Protein AF-A0A3R7VWJ9-F1 (afdb_monomer_lite)

pLDDT: mean 87.39, std 14.85, range [36.59, 98.75]

Structure (mmCIF, N/CA/C/O backbone):
data_AF-A0A3R7VWJ9-F1
#
_entry.id   AF-A0A3R7VWJ9-F1
#
loop_
_atom_site.group_PDB
_atom_site.id
_atom_site.type_symbol
_atom_site.label_atom_id
_atom_site.label_alt_id
_atom_site.label_comp_id
_atom_site.label_asym_id
_atom_site.label_entity_id
_atom_site.label_seq_id
_atom_site.pdbx_PDB_ins_code
_atom_site.Cartn_x
_atom_site.Cartn_y
_atom_site.Cartn_z
_atom_site.occupancy
_atom_site.B_iso_or_equiv
_atom_site.auth_seq_id
_atom_site.auth_comp_id
_atom_site.auth_asym_id
_atom_site.auth_atom_id
_atom_site.pdbx_PDB_model_num
ATOM 1 N N . MET A 1 1 ? -6.147 12.741 18.533 1.00 55.56 1 MET A N 1
ATOM 2 C CA . MET A 1 1 ? -4.850 13.208 19.091 1.00 55.56 1 MET A CA 1
ATOM 3 C C . MET A 1 1 ? -4.320 12.290 20.187 1.00 55.56 1 MET A C 1
ATOM 5 O O . MET A 1 1 ? -3.174 11.885 20.075 1.00 55.56 1 MET A O 1
ATOM 9 N N . LYS A 1 2 ? -5.128 11.907 21.188 1.00 59.53 2 LYS A N 1
ATOM 10 C CA . LYS A 1 2 ? -4.688 11.042 22.301 1.00 59.53 2 LYS A CA 1
ATOM 11 C C . LYS A 1 2 ? -4.063 9.707 21.841 1.00 59.53 2 LYS A C 1
ATOM 13 O O . LYS A 1 2 ? -2.938 9.414 22.221 1.00 59.53 2 LYS A O 1
ATOM 18 N N . LYS A 1 3 ? -4.714 8.979 20.921 1.00 66.06 3 LYS A N 1
ATOM 19 C CA . LYS A 1 3 ? -4.225 7.682 20.397 1.00 66.06 3 LYS A CA 1
ATOM 20 C C . LYS A 1 3 ? -2.891 7.750 19.632 1.00 66.06 3 LYS A C 1
ATOM 22 O O . LYS A 1 3 ? -2.110 6.810 19.682 1.00 66.06 3 LYS A O 1
ATOM 27 N N . LEU A 1 4 ? -2.581 8.878 18.977 1.00 59.88 4 LEU A N 1
ATOM 28 C CA . LEU A 1 4 ? -1.295 9.052 18.279 1.00 59.88 4 LEU A CA 1
ATOM 29 C C . LEU A 1 4 ? -0.130 9.263 19.266 1.00 59.88 4 LEU A C 1
ATOM 31 O O . LEU A 1 4 ? 0.970 8.782 19.024 1.00 59.88 4 LEU A O 1
ATOM 35 N N . LEU A 1 5 ? -0.380 9.946 20.393 1.00 59.19 5 LEU A N 1
ATOM 36 C CA . LEU A 1 5 ? 0.584 10.098 21.496 1.00 59.19 5 LEU A CA 1
ATOM 37 C C . LEU A 1 5 ? 0.835 8.762 22.219 1.00 59.19 5 LEU A C 1
ATOM 39 O O . LEU A 1 5 ? 1.958 8.482 22.634 1.00 59.19 5 LEU A O 1
ATOM 43 N N . LEU A 1 6 ? -0.193 7.916 22.310 1.00 56.84 6 LEU A N 1
ATOM 44 C CA . LEU A 1 6 ? -0.148 6.607 22.971 1.00 56.84 6 LEU A CA 1
ATOM 45 C C . LEU A 1 6 ? 0.743 5.576 22.248 1.00 56.84 6 LEU A C 1
ATOM 47 O O . LEU A 1 6 ? 1.232 4.643 22.885 1.00 56.84 6 LEU A O 1
ATOM 51 N N . LEU A 1 7 ? 1.069 5.782 20.964 1.00 59.41 7 LEU A N 1
ATOM 52 C CA . LEU A 1 7 ? 2.033 4.947 20.229 1.00 59.41 7 LEU A CA 1
ATOM 53 C C . LEU A 1 7 ? 3.429 4.925 20.884 1.00 59.41 7 LEU A C 1
ATOM 55 O O . LEU A 1 7 ? 4.171 3.959 20.708 1.00 59.41 7 LEU A O 1
ATOM 59 N N . ALA A 1 8 ? 3.800 5.928 21.688 1.00 56.19 8 ALA A N 1
ATOM 60 C CA . ALA A 1 8 ? 5.089 5.956 22.383 1.00 56.19 8 ALA A CA 1
ATOM 61 C C . ALA A 1 8 ? 5.222 4.888 23.492 1.00 56.19 8 ALA A C 1
ATOM 63 O O . ALA A 1 8 ? 6.340 4.458 23.770 1.00 56.19 8 ALA A O 1
ATOM 64 N N . LEU A 1 9 ? 4.112 4.400 24.060 1.00 52.28 9 LEU A N 1
ATOM 65 C CA . LEU A 1 9 ? 4.081 3.606 25.302 1.00 52.28 9 LEU A CA 1
ATOM 66 C C . LEU A 1 9 ? 3.709 2.122 25.120 1.00 52.28 9 LEU A C 1
ATOM 68 O O . LEU A 1 9 ? 3.580 1.404 26.106 1.00 52.28 9 LEU A O 1
ATOM 72 N N . VAL A 1 10 ? 3.559 1.641 23.881 1.00 54.56 10 VAL A N 1
ATOM 73 C CA . VAL A 1 10 ? 3.199 0.235 23.606 1.00 54.56 10 VAL A CA 1
ATOM 74 C C . VAL A 1 10 ? 4.246 -0.728 24.181 1.00 54.56 10 VAL A C 1
ATOM 76 O O . VAL A 1 10 ? 5.408 -0.680 23.772 1.00 54.56 10 VAL A O 1
ATOM 79 N N . ALA A 1 11 ? 3.822 -1.614 25.084 1.00 52.56 11 ALA A N 1
ATOM 80 C CA . ALA A 1 11 ? 4.611 -2.743 25.566 1.00 52.56 11 ALA A CA 1
ATOM 81 C C . ALA A 1 11 ? 4.306 -3.989 24.719 1.00 52.56 11 ALA A C 1
ATOM 83 O O . ALA A 1 11 ? 3.174 -4.471 24.697 1.00 52.56 11 ALA A O 1
ATOM 84 N N . PHE A 1 12 ? 5.318 -4.519 24.031 1.00 49.09 12 PHE A N 1
ATOM 85 C CA . PHE A 1 12 ? 5.217 -5.796 23.326 1.00 49.09 12 PHE A CA 1
ATOM 86 C C . PHE A 1 12 ? 5.558 -6.922 24.302 1.00 49.09 12 PHE A C 1
ATOM 88 O O . PHE A 1 12 ? 6.716 -7.088 24.688 1.00 49.09 12 PHE A O 1
ATOM 95 N N . PHE A 1 13 ? 4.560 -7.696 24.726 1.00 45.03 13 PHE A N 1
ATOM 96 C CA . PHE A 1 13 ? 4.825 -8.927 25.463 1.00 45.03 13 PHE A CA 1
ATOM 97 C C . PHE A 1 13 ? 5.247 -10.008 24.469 1.00 45.03 13 PHE A C 1
ATOM 99 O O . PHE A 1 13 ? 4.453 -10.456 23.643 1.00 45.03 13 PHE A O 1
ATOM 106 N N . GLY A 1 14 ? 6.525 -10.390 24.540 1.00 36.94 14 GLY A N 1
ATOM 107 C CA . GLY A 1 14 ? 7.079 -11.520 23.804 1.00 36.94 14 GLY A CA 1
ATOM 108 C C . GLY A 1 14 ? 6.336 -12.820 24.115 1.00 36.94 14 GLY A C 1
ATOM 109 O O . GLY A 1 14 ? 5.754 -12.978 25.191 1.00 36.94 14 GLY A O 1
ATOM 110 N N . VAL A 1 15 ? 6.367 -13.721 23.131 1.00 44.34 15 VAL A N 1
ATOM 111 C CA . VAL A 1 15 ? 5.702 -15.030 23.071 1.00 44.34 15 VAL A CA 1
ATOM 112 C C . VAL A 1 15 ? 5.591 -15.695 24.448 1.00 44.34 15 VAL A C 1
ATOM 114 O O . VAL A 1 15 ? 6.508 -16.347 24.937 1.00 44.34 15 VAL A O 1
ATOM 117 N N . SER A 1 16 ? 4.427 -15.543 25.064 1.00 36.59 16 SER A N 1
ATOM 118 C CA . SER A 1 16 ? 3.938 -16.365 26.163 1.00 36.59 16 SER A CA 1
ATOM 119 C C . SER A 1 16 ? 2.548 -16.821 25.741 1.00 36.59 16 SER A C 1
ATOM 121 O O . SER A 1 16 ? 1.813 -16.034 25.148 1.00 36.59 16 SER A O 1
ATOM 123 N N . ALA A 1 17 ? 2.269 -18.115 25.928 1.00 44.16 17 ALA A N 1
ATOM 124 C CA . ALA A 1 17 ? 1.063 -18.832 25.508 1.00 44.16 17 ALA A CA 1
ATOM 125 C C . ALA A 1 17 ? -0.138 -17.901 25.253 1.00 44.16 17 ALA A C 1
ATOM 127 O O . ALA A 1 17 ? -0.730 -17.373 26.195 1.00 44.16 17 ALA A O 1
ATOM 128 N N . GLN A 1 18 ? -0.445 -17.644 23.976 1.00 46.66 18 GLN A N 1
ATOM 129 C CA . GLN A 1 18 ? -1.516 -16.721 23.619 1.00 46.66 18 GLN A CA 1
ATOM 130 C C . GLN A 1 18 ? -2.850 -17.271 24.131 1.00 46.66 18 GLN A C 1
ATOM 132 O O . GLN A 1 18 ? -3.237 -18.395 23.816 1.00 46.66 18 GLN A O 1
ATOM 137 N N . ALA A 1 19 ? -3.543 -16.468 24.939 1.00 49.22 19 ALA A N 1
ATOM 138 C CA . ALA A 1 19 ? -4.950 -16.687 25.235 1.00 49.22 19 ALA A CA 1
ATOM 139 C C . ALA A 1 19 ? -5.739 -16.693 23.914 1.00 49.22 19 ALA A C 1
ATOM 141 O O . ALA A 1 19 ? -5.469 -15.883 23.029 1.00 49.22 19 ALA A O 1
ATOM 142 N N . GLN A 1 20 ? -6.711 -17.598 23.807 1.00 47.22 20 GLN A N 1
ATOM 143 C CA . GLN A 1 20 ? -7.390 -18.009 22.571 1.00 47.22 20 GLN A CA 1
ATOM 144 C C . GLN A 1 20 ? -8.199 -16.904 21.848 1.00 47.22 20 GLN A C 1
ATOM 146 O O . GLN A 1 20 ? -8.693 -17.147 20.752 1.00 47.22 20 GLN A O 1
ATOM 151 N N . ASP A 1 21 ? -8.271 -15.690 22.406 1.00 60.25 21 ASP A N 1
ATOM 152 C CA . ASP A 1 21 ? -9.116 -14.588 21.918 1.00 60.25 21 ASP A CA 1
ATOM 153 C C . ASP A 1 21 ? -8.348 -13.300 21.552 1.00 60.25 21 ASP A C 1
ATOM 155 O O . ASP A 1 21 ? -8.966 -12.291 21.203 1.00 60.25 21 ASP A O 1
ATOM 159 N N . LYS A 1 22 ? -7.007 -13.278 21.632 1.00 68.12 22 LYS A N 1
ATOM 160 C CA . LYS A 1 22 ? -6.233 -12.072 21.284 1.00 68.12 22 LYS A CA 1
ATOM 161 C C . LYS A 1 22 ? -5.982 -11.971 19.774 1.00 68.12 22 LYS A C 1
ATOM 163 O O . LYS A 1 22 ? -5.568 -12.958 19.171 1.00 68.12 22 LYS A O 1
ATOM 168 N N . PRO A 1 23 ? -6.168 -10.786 19.161 1.00 80.50 23 PRO A N 1
ATOM 169 C CA . PRO A 1 23 ? -5.823 -10.563 17.764 1.00 80.50 23 PRO A CA 1
ATOM 170 C C . PRO A 1 23 ? -4.367 -10.901 17.442 1.00 80.50 23 PRO A C 1
ATOM 172 O O . PRO A 1 23 ? -3.444 -10.459 18.127 1.00 80.50 23 PRO A O 1
ATOM 175 N N . GLU A 1 24 ? -4.167 -11.656 16.365 1.00 83.44 24 GLU A N 1
ATOM 176 C CA . GLU A 1 24 ? -2.842 -11.990 15.854 1.00 83.44 24 GLU A CA 1
ATOM 177 C C . GLU A 1 24 ? -2.295 -10.826 15.013 1.00 83.44 24 GLU A C 1
ATOM 179 O O . GLU A 1 24 ? -2.937 -10.368 14.064 1.00 83.44 24 GLU A O 1
ATOM 184 N N . VAL A 1 25 ? -1.098 -10.351 15.363 1.00 93.12 25 VAL A N 1
ATOM 185 C CA . VAL A 1 25 ? -0.304 -9.428 14.543 1.00 93.12 25 VAL A CA 1
ATOM 186 C C . VAL A 1 25 ? 0.960 -10.157 14.133 1.00 93.12 25 VAL A C 1
ATOM 188 O O . VAL A 1 25 ? 1.731 -10.601 14.983 1.00 93.12 25 VAL A O 1
ATOM 191 N N . ILE A 1 26 ? 1.193 -10.263 12.830 1.00 95.38 26 ILE A N 1
ATOM 192 C CA . ILE A 1 26 ? 2.412 -10.870 12.303 1.00 95.38 26 ILE A CA 1
ATOM 193 C C . ILE A 1 26 ? 3.499 -9.794 12.346 1.00 95.38 26 ILE A C 1
ATOM 195 O O . ILE A 1 26 ? 3.474 -8.862 11.547 1.00 95.38 26 ILE A O 1
ATOM 199 N N . THR A 1 27 ? 4.425 -9.878 13.298 1.00 93.12 27 THR A N 1
ATOM 200 C CA . THR A 1 27 ? 5.525 -8.903 13.456 1.00 93.12 27 THR A CA 1
ATOM 201 C C . THR A 1 27 ? 6.835 -9.407 12.861 1.00 93.12 27 THR A C 1
ATOM 203 O O . THR A 1 27 ? 7.596 -8.641 12.273 1.00 93.12 27 THR A O 1
ATOM 206 N N . GLU A 1 28 ? 7.076 -10.712 12.965 1.00 94.38 28 GLU A N 1
ATOM 207 C CA . GLU A 1 28 ? 8.247 -11.363 12.388 1.00 94.38 28 GLU A CA 1
ATOM 208 C C . GLU A 1 28 ? 8.113 -11.488 10.871 1.00 94.38 28 GLU A C 1
ATOM 210 O O . GLU A 1 28 ? 7.029 -11.754 10.347 1.00 94.38 28 GLU A O 1
ATOM 215 N N . LYS A 1 29 ? 9.230 -11.320 10.154 1.00 96.56 29 LYS A N 1
ATOM 216 C CA . LYS A 1 29 ? 9.272 -11.494 8.697 1.00 96.56 29 LYS A CA 1
ATOM 217 C C . LYS A 1 29 ? 8.902 -12.944 8.334 1.00 96.56 29 LYS A C 1
ATOM 219 O O . LYS A 1 29 ? 9.628 -13.857 8.731 1.00 96.56 29 LYS A O 1
ATOM 224 N N . PRO A 1 30 ? 7.832 -13.176 7.552 1.00 97.69 30 PRO A N 1
ATOM 225 C CA . PRO A 1 30 ? 7.450 -14.522 7.133 1.00 97.69 30 PRO A CA 1
ATOM 226 C C . PRO A 1 30 ? 8.511 -15.179 6.242 1.00 97.69 30 PRO A C 1
ATOM 228 O O . PRO A 1 30 ? 9.247 -14.504 5.519 1.00 97.69 30 PRO A O 1
ATOM 231 N N . ALA A 1 31 ? 8.570 -16.512 6.258 1.00 96.94 31 ALA A N 1
ATOM 232 C CA . ALA A 1 31 ? 9.453 -17.271 5.376 1.00 96.94 31 ALA A CA 1
ATOM 233 C C . ALA A 1 31 ? 8.948 -17.244 3.922 1.00 96.94 31 ALA A C 1
ATOM 235 O O . ALA A 1 31 ? 7.765 -17.469 3.660 1.00 96.94 31 ALA A O 1
ATOM 236 N N . GLY A 1 32 ? 9.853 -17.019 2.968 1.00 97.62 32 GLY A N 1
ATOM 237 C CA . GLY A 1 32 ? 9.534 -17.016 1.541 1.00 97.62 32 GLY A CA 1
ATOM 238 C C . GLY A 1 32 ? 10.481 -16.146 0.718 1.00 97.62 32 GLY A C 1
ATOM 239 O O . GLY A 1 32 ? 11.511 -15.682 1.208 1.00 97.62 32 GLY A O 1
ATOM 240 N N . THR A 1 33 ? 10.123 -15.926 -0.544 1.00 97.19 33 THR A N 1
ATOM 241 C CA . THR A 1 33 ? 10.854 -15.035 -1.451 1.00 97.19 33 THR A CA 1
ATOM 242 C C . THR A 1 33 ? 10.369 -13.604 -1.274 1.00 97.19 33 THR A C 1
ATOM 244 O O . THR A 1 33 ? 9.178 -13.332 -1.412 1.00 97.19 33 THR A O 1
ATOM 247 N N . GLU A 1 34 ? 11.297 -12.691 -0.997 1.00 96.75 34 GLU A N 1
ATOM 248 C CA . GLU A 1 34 ? 11.010 -11.266 -0.852 1.00 96.75 34 GLU A CA 1
ATOM 249 C C . GLU A 1 34 ? 11.058 -10.535 -2.192 1.00 96.75 34 GLU A C 1
ATOM 251 O O . GLU A 1 34 ? 11.943 -10.749 -3.019 1.00 96.75 34 GLU A O 1
ATOM 256 N N . THR A 1 35 ? 10.104 -9.635 -2.396 1.00 94.44 35 THR A N 1
ATOM 257 C CA . THR A 1 35 ? 10.110 -8.646 -3.469 1.00 94.44 35 THR A CA 1
ATOM 258 C C . THR A 1 35 ? 9.717 -7.297 -2.887 1.00 94.44 35 THR A C 1
ATOM 260 O O . THR A 1 35 ? 8.750 -7.200 -2.135 1.00 94.44 35 THR A O 1
ATOM 263 N N . VAL A 1 36 ? 10.479 -6.258 -3.220 1.00 94.94 36 VAL A N 1
ATOM 264 C CA . VAL A 1 36 ? 10.270 -4.897 -2.718 1.00 94.94 36 VAL A CA 1
ATOM 265 C C . VAL A 1 36 ? 9.887 -3.995 -3.883 1.00 94.94 36 VAL A C 1
ATOM 267 O O . VAL A 1 36 ? 10.612 -3.914 -4.877 1.00 94.94 36 VAL A O 1
ATOM 270 N N . TYR A 1 37 ? 8.759 -3.305 -3.748 1.00 94.81 37 TYR A N 1
ATOM 271 C CA . TYR A 1 37 ? 8.260 -2.344 -4.721 1.00 94.81 37 TYR A CA 1
ATOM 272 C C . TYR A 1 37 ? 8.321 -0.939 -4.122 1.00 94.81 37 TYR A C 1
ATOM 274 O O . TYR A 1 37 ? 7.639 -0.643 -3.137 1.00 94.81 37 TYR A O 1
ATOM 282 N N . LYS A 1 38 ? 9.117 -0.054 -4.729 1.00 93.94 38 LYS A N 1
ATOM 283 C CA . LYS A 1 38 ? 9.216 1.337 -4.287 1.00 93.94 38 LYS A CA 1
ATOM 284 C C . LYS A 1 38 ? 7.922 2.067 -4.533 1.00 93.94 38 LYS A C 1
ATOM 286 O O . LYS A 1 38 ? 7.372 1.989 -5.628 1.00 93.94 38 LYS A O 1
ATOM 291 N N . ARG A 1 39 ? 7.460 2.826 -3.550 1.00 94.62 39 ARG A N 1
ATOM 292 C CA . ARG A 1 39 ? 6.263 3.653 -3.699 1.00 94.62 39 ARG A CA 1
ATOM 293 C C . ARG A 1 39 ? 6.616 4.898 -4.518 1.00 94.62 39 ARG A C 1
ATOM 295 O O . ARG A 1 39 ? 7.455 5.686 -4.094 1.00 94.62 39 ARG A O 1
ATOM 302 N N . VAL A 1 40 ? 6.030 5.052 -5.707 1.00 92.69 40 VAL A N 1
ATOM 303 C CA . VAL A 1 40 ? 6.434 6.100 -6.670 1.00 92.69 40 VAL A CA 1
ATOM 304 C C . VAL A 1 40 ? 5.378 7.175 -6.898 1.00 92.69 40 VAL A C 1
ATOM 306 O O . VAL A 1 40 ? 5.726 8.277 -7.309 1.00 92.69 40 VAL A O 1
ATOM 309 N N . SER A 1 41 ? 4.104 6.890 -6.629 1.00 95.19 41 SER A N 1
ATOM 310 C CA . SER A 1 41 ? 3.028 7.877 -6.747 1.00 95.19 41 SER A CA 1
ATOM 311 C C . SER A 1 41 ? 1.841 7.541 -5.849 1.00 95.19 41 SER A C 1
ATOM 313 O O . SER A 1 41 ? 1.794 6.480 -5.225 1.00 95.19 41 SER A O 1
ATOM 315 N N . GLY A 1 42 ? 0.874 8.455 -5.821 1.00 96.69 42 GLY A N 1
ATOM 316 C CA . GLY A 1 42 ? -0.345 8.376 -5.023 1.00 96.69 42 GLY A CA 1
ATOM 317 C C . GLY A 1 42 ? -0.402 9.492 -3.987 1.00 96.69 42 GLY A C 1
ATOM 318 O O . GLY A 1 42 ? 0.504 10.332 -3.896 1.00 96.69 42 GLY A O 1
ATOM 319 N N . LYS A 1 43 ? -1.468 9.495 -3.188 1.00 97.56 43 LYS A N 1
ATOM 320 C CA . LYS A 1 43 ? -1.621 10.444 -2.080 1.00 97.56 43 LYS A CA 1
ATOM 321 C C . LYS A 1 43 ? -1.735 9.712 -0.755 1.00 97.56 43 LYS A C 1
ATOM 323 O O . LYS A 1 43 ? -2.517 8.773 -0.629 1.00 97.56 43 LYS A O 1
ATOM 328 N N . MET A 1 44 ? -0.981 10.194 0.226 1.00 97.69 44 MET A N 1
ATOM 329 C CA . MET A 1 44 ? -1.034 9.750 1.613 1.00 97.69 44 MET A CA 1
ATOM 330 C C . MET A 1 44 ? -1.895 10.712 2.429 1.00 97.69 44 MET A C 1
ATOM 332 O O . MET A 1 44 ? -1.624 11.911 2.477 1.00 97.69 44 MET A O 1
ATOM 336 N N . PHE A 1 45 ? -2.877 10.171 3.133 1.00 96.94 45 PHE A N 1
ATOM 337 C CA . PHE A 1 45 ? -3.675 10.855 4.138 1.00 96.94 45 PHE A CA 1
ATOM 338 C C . PHE A 1 45 ? -3.134 10.504 5.520 1.00 96.94 45 PHE A C 1
ATOM 340 O O . PHE A 1 45 ? -3.047 9.332 5.884 1.00 96.94 45 PHE A O 1
ATOM 347 N N . ALA A 1 46 ? -2.790 11.510 6.314 1.00 94.31 46 ALA A N 1
ATOM 348 C CA . ALA A 1 46 ? -2.278 11.307 7.663 1.00 94.31 46 ALA A CA 1
ATOM 349 C C . ALA A 1 46 ? -2.819 12.365 8.623 1.00 94.31 46 ALA A C 1
ATOM 351 O O . ALA A 1 46 ? -3.034 13.517 8.243 1.00 94.31 46 ALA A O 1
ATOM 352 N N . ILE A 1 47 ? -3.004 11.984 9.886 1.00 89.06 47 ILE A N 1
ATOM 353 C CA . ILE A 1 47 ? -3.344 12.934 10.944 1.00 89.06 47 ILE A CA 1
ATOM 354 C C . ILE A 1 47 ? -2.057 13.521 11.524 1.00 89.06 47 ILE A C 1
ATOM 356 O O . ILE A 1 47 ? -1.325 12.845 12.242 1.00 89.06 47 ILE A O 1
ATOM 360 N N . GLN A 1 48 ? -1.806 14.804 11.270 1.00 82.06 48 GLN A N 1
ATOM 361 C CA . GLN A 1 48 ? -0.699 15.549 11.869 1.00 82.06 48 GLN A CA 1
ATOM 362 C C . GLN A 1 48 ? -1.239 16.651 12.772 1.00 82.06 48 GLN A C 1
ATOM 364 O O . GLN A 1 48 ? -2.074 17.454 12.361 1.00 82.06 48 GLN A O 1
ATOM 369 N N . ASN A 1 49 ? -0.783 16.685 14.027 1.00 81.75 49 ASN A N 1
ATOM 370 C CA . ASN A 1 49 ? -1.210 17.677 15.023 1.00 81.75 49 ASN A CA 1
ATOM 371 C C . ASN A 1 49 ? -2.745 17.812 15.127 1.00 81.75 49 ASN A C 1
ATOM 373 O O . ASN A 1 49 ? -3.283 18.907 15.275 1.00 81.75 49 ASN A O 1
ATOM 377 N N . GLY A 1 50 ? -3.458 16.686 15.000 1.00 81.00 50 GLY A N 1
ATOM 378 C CA . GLY A 1 50 ? -4.921 16.632 15.067 1.00 81.00 50 GLY A CA 1
ATOM 379 C C . GLY A 1 50 ? -5.661 17.089 13.810 1.00 81.00 50 GLY A C 1
ATOM 380 O O . GLY A 1 50 ? -6.886 17.143 13.841 1.00 81.00 50 GLY A O 1
ATOM 381 N N . LYS A 1 51 ? -4.955 17.394 12.718 1.00 86.94 51 LYS A N 1
ATOM 382 C CA . LYS A 1 51 ? -5.542 17.779 11.432 1.00 86.94 51 LYS A CA 1
ATOM 383 C C . LYS A 1 51 ? -5.259 16.725 10.372 1.00 86.94 51 LYS A C 1
ATOM 385 O O . LYS A 1 51 ? -4.192 16.117 10.371 1.00 86.94 51 LYS A O 1
ATOM 390 N N . LEU A 1 52 ? -6.221 16.530 9.476 1.00 89.56 52 LEU A N 1
ATOM 391 C CA . LEU A 1 52 ? -6.025 15.724 8.281 1.00 89.56 52 LEU A CA 1
ATOM 392 C C . LEU A 1 52 ? -5.119 16.480 7.308 1.00 89.56 52 LEU A C 1
ATOM 394 O O . LEU A 1 52 ? -5.426 17.608 6.923 1.00 89.56 52 LEU A O 1
ATOM 398 N N . SER A 1 53 ? -4.027 15.838 6.919 1.00 93.75 53 SER A N 1
ATOM 399 C CA . SER A 1 53 ? -3.075 16.330 5.932 1.00 93.75 53 SER A CA 1
ATOM 400 C C . SER A 1 53 ? -2.994 15.346 4.773 1.00 93.75 53 SER A C 1
ATOM 402 O O . SER A 1 53 ? -3.032 14.131 4.981 1.00 93.75 53 SER A O 1
ATOM 404 N N . ILE A 1 54 ? -2.862 15.883 3.562 1.00 95.19 54 ILE A N 1
ATOM 405 C CA . ILE A 1 54 ? -2.707 15.111 2.329 1.00 95.19 54 ILE A CA 1
ATOM 406 C C . ILE A 1 54 ? -1.316 15.395 1.777 1.00 95.19 54 ILE A C 1
ATOM 408 O O . ILE A 1 54 ? -0.946 16.553 1.582 1.00 95.19 54 ILE A O 1
ATOM 412 N N . PHE A 1 55 ? -0.560 14.338 1.515 1.00 96.38 55 PHE A N 1
ATOM 413 C CA . PHE A 1 55 ? 0.784 14.410 0.966 1.00 96.38 55 PHE A CA 1
ATOM 414 C C . PHE A 1 55 ? 0.838 13.716 -0.383 1.00 96.38 55 PHE A C 1
ATOM 416 O O . PHE A 1 55 ? 0.292 12.630 -0.557 1.00 96.38 55 PHE A O 1
ATOM 423 N N . ASP A 1 56 ? 1.535 14.337 -1.324 1.00 97.31 56 ASP A N 1
ATOM 424 C CA . ASP A 1 56 ? 1.899 13.695 -2.576 1.00 97.31 56 ASP A CA 1
ATOM 425 C C . ASP A 1 56 ? 3.137 12.820 -2.343 1.00 97.31 56 ASP A C 1
ATOM 427 O O . ASP A 1 56 ? 4.173 13.309 -1.885 1.00 97.31 56 ASP A O 1
ATOM 431 N N . ILE A 1 57 ? 3.014 11.521 -2.617 1.00 96.06 57 ILE A N 1
ATOM 432 C CA . ILE A 1 57 ? 4.073 10.540 -2.356 1.00 96.06 57 ILE A CA 1
ATOM 433 C C . ILE A 1 57 ? 5.335 10.846 -3.170 1.00 96.06 57 ILE A C 1
ATOM 435 O O . ILE A 1 57 ? 6.441 10.727 -2.642 1.00 96.06 57 ILE A O 1
ATOM 439 N N . ALA A 1 58 ? 5.188 11.260 -4.433 1.00 93.31 58 ALA A N 1
ATOM 440 C CA . ALA A 1 58 ? 6.334 11.551 -5.287 1.00 93.31 58 ALA A CA 1
ATOM 441 C C . ALA A 1 58 ? 7.101 12.765 -4.749 1.00 93.31 58 ALA A C 1
ATOM 443 O O . ALA A 1 58 ? 8.320 12.710 -4.598 1.00 93.31 58 ALA A O 1
ATOM 444 N N . LYS A 1 59 ? 6.382 13.818 -4.336 1.00 95.44 59 LYS A N 1
ATOM 445 C CA . LYS A 1 59 ? 7.000 15.000 -3.712 1.00 95.44 59 LYS A CA 1
ATOM 446 C C . LYS A 1 59 ? 7.669 14.692 -2.375 1.00 95.44 59 LYS A C 1
ATOM 448 O O . LYS A 1 59 ? 8.675 15.311 -2.046 1.00 95.44 59 LYS A O 1
ATOM 453 N N . LEU A 1 60 ? 7.125 13.773 -1.576 1.00 95.25 60 LEU A N 1
ATOM 454 C CA . LEU A 1 60 ? 7.787 13.333 -0.344 1.00 95.25 60 LEU A CA 1
ATOM 455 C C . LEU A 1 60 ? 9.132 12.662 -0.647 1.00 95.25 60 LEU A C 1
ATOM 457 O O . LEU A 1 60 ? 10.133 12.982 -0.009 1.00 95.25 60 LEU A O 1
ATOM 461 N N . ALA A 1 61 ? 9.171 11.788 -1.655 1.00 91.75 61 ALA A N 1
ATOM 462 C CA . ALA A 1 61 ? 10.404 11.139 -2.089 1.00 91.75 61 ALA A CA 1
ATOM 463 C C . ALA A 1 61 ? 11.429 12.136 -2.663 1.00 91.75 61 ALA A C 1
ATOM 465 O O . ALA A 1 61 ? 12.614 12.018 -2.365 1.00 91.75 61 ALA A O 1
ATOM 466 N N . GLU A 1 62 ? 10.988 13.139 -3.431 1.00 92.12 62 GLU A N 1
ATOM 467 C CA . GLU A 1 62 ? 11.846 14.221 -3.948 1.00 92.12 62 GLU A CA 1
ATOM 468 C C . GLU A 1 62 ? 12.480 15.076 -2.840 1.00 92.12 62 GLU A C 1
ATOM 470 O O . GLU A 1 62 ? 13.561 15.626 -3.035 1.00 92.12 62 GLU A O 1
ATOM 475 N N . ASN A 1 63 ? 11.824 15.175 -1.681 1.00 93.50 63 ASN A N 1
ATOM 476 C CA . ASN A 1 63 ? 12.292 15.933 -0.520 1.00 93.50 63 ASN A CA 1
ATOM 477 C C . ASN A 1 63 ? 13.069 15.071 0.496 1.00 93.50 63 ASN A C 1
ATOM 479 O O . ASN A 1 63 ? 13.119 15.423 1.674 1.00 93.50 63 ASN A O 1
ATOM 483 N N . ASP A 1 64 ? 13.632 13.931 0.074 1.00 92.06 64 ASP A N 1
ATOM 484 C CA . ASP A 1 64 ? 14.375 12.986 0.927 1.00 92.06 64 ASP A CA 1
ATOM 485 C C . ASP A 1 64 ? 13.566 12.454 2.130 1.00 92.06 64 ASP A C 1
ATOM 487 O O . ASP A 1 64 ? 14.113 12.061 3.162 1.00 92.06 64 ASP A O 1
ATOM 491 N N . GLN A 1 65 ? 12.238 12.406 1.997 1.00 93.56 65 GLN A N 1
ATOM 492 C CA . GLN A 1 65 ? 11.316 11.877 3.003 1.00 93.56 65 GLN A CA 1
ATOM 493 C C . GLN A 1 65 ? 10.412 10.777 2.424 1.00 93.56 65 GLN A C 1
ATOM 495 O O . GLN A 1 65 ? 9.195 10.853 2.597 1.00 93.56 65 GLN A O 1
ATOM 500 N N . PRO A 1 66 ? 10.943 9.755 1.725 1.00 93.94 66 PRO A N 1
ATOM 501 C CA . PRO A 1 66 ? 10.113 8.740 1.087 1.00 93.94 66 PRO A CA 1
ATOM 502 C C . PRO A 1 66 ? 9.298 7.945 2.114 1.00 93.94 66 PRO A C 1
ATOM 504 O O . PRO A 1 66 ? 9.770 7.641 3.211 1.00 93.94 66 PRO A O 1
ATOM 507 N N . ALA A 1 67 ? 8.073 7.588 1.734 1.00 93.62 67 ALA A N 1
ATOM 508 C CA . ALA A 1 67 ? 7.296 6.606 2.476 1.00 93.62 67 ALA A CA 1
ATOM 509 C C . ALA A 1 67 ? 7.876 5.202 2.262 1.00 93.62 67 ALA A C 1
ATOM 511 O O . ALA A 1 67 ? 8.583 4.956 1.286 1.00 93.62 67 ALA A O 1
ATOM 512 N N . GLY A 1 68 ? 7.551 4.278 3.164 1.00 91.94 68 GLY A N 1
ATOM 513 C CA . GLY A 1 68 ? 8.030 2.904 3.109 1.00 91.94 68 GLY A CA 1
ATOM 514 C C . GLY A 1 68 ? 7.603 2.184 1.833 1.00 91.94 68 GLY A C 1
ATOM 515 O O . GLY A 1 68 ? 6.474 2.335 1.343 1.00 91.94 68 GLY A O 1
ATOM 516 N N . ASP A 1 69 ? 8.530 1.379 1.322 1.00 94.69 69 ASP A N 1
ATOM 517 C CA . ASP A 1 69 ? 8.322 0.519 0.165 1.00 94.69 69 ASP A CA 1
ATOM 518 C C . ASP A 1 69 ? 7.350 -0.618 0.507 1.00 94.69 69 ASP A C 1
ATOM 520 O O . ASP A 1 69 ? 7.336 -1.129 1.628 1.00 94.69 69 ASP A O 1
ATOM 524 N N . LEU A 1 70 ? 6.550 -1.045 -0.471 1.00 97.31 70 LEU A N 1
ATOM 525 C CA . LEU A 1 70 ? 5.708 -2.226 -0.316 1.00 97.31 70 LEU A CA 1
ATOM 526 C C . LEU A 1 70 ? 6.586 -3.472 -0.401 1.00 97.31 70 LEU A C 1
ATOM 528 O O . LEU A 1 70 ? 7.122 -3.791 -1.465 1.00 97.31 70 LEU A O 1
ATOM 532 N N . THR A 1 71 ? 6.684 -4.205 0.702 1.00 97.06 71 THR A N 1
ATOM 533 C CA . THR A 1 71 ? 7.404 -5.480 0.737 1.00 97.06 71 THR A CA 1
ATOM 534 C C . THR A 1 71 ? 6.416 -6.627 0.653 1.00 97.06 71 THR A C 1
ATOM 536 O O . THR A 1 71 ? 5.490 -6.710 1.456 1.00 97.06 71 THR A O 1
ATOM 539 N N . VAL A 1 72 ? 6.638 -7.535 -0.293 1.00 97.62 72 VAL A N 1
ATOM 540 C CA . VAL A 1 72 ? 5.834 -8.739 -0.498 1.00 97.62 72 VAL A CA 1
ATOM 541 C C . VAL A 1 72 ? 6.710 -9.967 -0.275 1.00 97.62 72 VAL A C 1
ATOM 543 O O . VAL A 1 72 ? 7.720 -10.143 -0.952 1.00 97.62 72 VAL A O 1
ATOM 546 N N . ILE A 1 73 ? 6.312 -10.843 0.644 1.00 98.31 73 ILE A N 1
ATOM 547 C CA . ILE A 1 73 ? 6.859 -12.196 0.768 1.00 98.31 73 ILE A CA 1
ATOM 548 C C . ILE A 1 73 ? 5.909 -13.155 0.069 1.00 98.31 73 ILE A C 1
ATOM 550 O O . ILE A 1 73 ? 4.741 -13.232 0.438 1.00 98.31 73 ILE A O 1
ATOM 554 N N . THR A 1 74 ? 6.406 -13.908 -0.907 1.00 97.50 74 THR A N 1
ATOM 555 C CA . THR A 1 74 ? 5.681 -15.048 -1.483 1.00 97.50 74 THR A CA 1
ATOM 556 C C . THR A 1 74 ? 6.157 -16.324 -0.803 1.00 97.50 74 THR A C 1
ATOM 558 O O . THR A 1 74 ? 7.348 -16.636 -0.836 1.00 97.50 74 THR A O 1
ATOM 561 N N . ALA A 1 75 ? 5.240 -17.049 -0.164 1.00 98.12 75 ALA A N 1
ATOM 562 C CA . ALA A 1 75 ? 5.549 -18.314 0.491 1.00 98.12 75 ALA A CA 1
ATOM 563 C C . ALA A 1 75 ? 5.941 -19.397 -0.531 1.00 98.12 75 ALA A C 1
ATOM 565 O O . ALA A 1 75 ? 5.736 -19.255 -1.738 1.00 98.12 75 ALA A O 1
ATOM 566 N N . ALA A 1 76 ? 6.474 -20.518 -0.040 1.00 97.44 76 ALA A N 1
ATOM 567 C CA . ALA A 1 76 ? 6.942 -21.623 -0.882 1.00 97.44 76 ALA A CA 1
ATOM 568 C C . ALA A 1 76 ? 5.843 -22.259 -1.762 1.00 97.44 76 ALA A C 1
ATOM 570 O O . ALA A 1 76 ? 6.155 -22.879 -2.774 1.00 97.44 76 ALA A O 1
ATOM 571 N N . ASP A 1 77 ? 4.565 -22.096 -1.401 1.00 96.44 77 ASP A N 1
ATOM 572 C CA . ASP A 1 77 ? 3.419 -22.575 -2.186 1.00 96.44 77 ASP A CA 1
ATOM 573 C C . ASP A 1 77 ? 3.117 -21.712 -3.431 1.00 96.44 77 ASP A C 1
ATOM 575 O O . ASP A 1 77 ? 2.261 -22.076 -4.240 1.00 96.44 77 ASP A O 1
ATOM 579 N N . GLY A 1 78 ? 3.785 -20.560 -3.581 1.00 94.62 78 GLY A N 1
ATOM 580 C CA . GLY A 1 78 ? 3.575 -19.603 -4.669 1.00 94.62 78 GLY A CA 1
ATOM 581 C C . GLY A 1 78 ? 2.224 -18.875 -4.643 1.00 94.62 78 GLY A C 1
ATOM 582 O O . GLY A 1 78 ? 1.955 -18.081 -5.546 1.00 94.62 78 GLY A O 1
ATOM 583 N N . LYS A 1 79 ? 1.373 -19.135 -3.642 1.00 97.31 79 LYS A N 1
ATOM 584 C CA . LYS A 1 79 ? -0.007 -18.633 -3.536 1.00 97.31 79 LYS A CA 1
ATOM 585 C C . LYS A 1 79 ? -0.222 -17.794 -2.289 1.00 97.31 79 LYS A C 1
ATOM 587 O O . LYS A 1 79 ? -0.924 -16.794 -2.357 1.00 97.31 79 LYS A O 1
ATOM 592 N N . THR A 1 80 ? 0.348 -18.180 -1.157 1.00 98.56 80 THR A N 1
ATOM 593 C CA . THR A 1 80 ? 0.266 -17.402 0.074 1.00 98.56 80 THR A CA 1
ATOM 594 C C . THR A 1 80 ? 1.255 -16.250 -0.011 1.00 98.56 80 THR A C 1
ATOM 596 O O . THR A 1 80 ? 2.430 -16.444 -0.333 1.00 98.56 80 THR A O 1
ATOM 599 N N . VAL A 1 81 ? 0.783 -15.041 0.282 1.00 98.56 81 VAL A N 1
ATOM 600 C CA . VAL A 1 81 ? 1.622 -13.842 0.302 1.00 98.56 81 VAL A CA 1
ATOM 601 C C . VAL A 1 81 ? 1.464 -13.082 1.608 1.00 98.56 81 VAL A C 1
ATOM 603 O O . VAL A 1 81 ? 0.411 -13.131 2.242 1.00 98.56 81 VAL A O 1
ATOM 606 N N . TYR A 1 82 ? 2.508 -12.358 1.990 1.00 98.75 82 TYR A N 1
ATOM 607 C CA . TYR A 1 82 ? 2.506 -11.464 3.140 1.00 98.75 82 TYR A CA 1
ATOM 608 C C . TYR A 1 82 ? 3.008 -10.096 2.715 1.00 98.75 82 TYR A C 1
ATOM 610 O O . TYR A 1 82 ? 4.022 -10.003 2.027 1.00 98.75 82 TYR A O 1
ATOM 618 N N . LEU A 1 83 ? 2.291 -9.044 3.093 1.00 98.62 83 LEU A N 1
ATOM 619 C CA . LEU A 1 83 ? 2.570 -7.682 2.663 1.00 98.62 83 LEU A CA 1
ATOM 620 C C . LEU A 1 83 ? 2.895 -6.824 3.884 1.00 98.62 83 LEU A C 1
ATOM 622 O O . LEU A 1 83 ? 2.149 -6.839 4.862 1.00 98.62 83 LEU A O 1
ATOM 626 N N . LYS A 1 84 ? 3.988 -6.065 3.817 1.00 98.12 84 LYS A N 1
ATOM 627 C CA . LYS A 1 84 ? 4.369 -5.055 4.813 1.00 98.12 84 LYS A CA 1
ATOM 628 C C . LYS A 1 84 ? 4.259 -3.666 4.205 1.00 98.12 84 LYS A C 1
ATOM 630 O O . LYS A 1 84 ? 4.498 -3.497 3.011 1.00 98.12 84 LYS A O 1
ATOM 635 N N . TYR A 1 85 ? 3.910 -2.685 5.037 1.00 97.25 85 TYR A N 1
ATOM 636 C CA . TYR A 1 85 ? 3.721 -1.289 4.630 1.00 97.25 85 TYR A CA 1
ATOM 637 C C . TYR A 1 85 ? 2.704 -1.129 3.497 1.00 97.25 85 TYR A C 1
ATOM 639 O O . TYR A 1 85 ? 2.920 -0.382 2.546 1.00 97.25 85 TYR A O 1
ATOM 647 N N . VAL A 1 86 ? 1.560 -1.814 3.611 1.00 97.38 86 VAL A N 1
ATOM 648 C CA . VAL A 1 86 ? 0.415 -1.574 2.715 1.00 97.38 86 VAL A CA 1
ATOM 649 C C . VAL A 1 86 ? -0.063 -0.118 2.806 1.00 97.38 86 VAL A C 1
ATOM 651 O O . VAL A 1 86 ? -0.354 0.489 1.777 1.00 97.38 86 VAL A O 1
ATOM 654 N N . LEU A 1 87 ? -0.014 0.468 4.008 1.00 97.69 87 LEU A N 1
ATOM 655 C CA . LEU A 1 87 ? -0.253 1.889 4.278 1.00 97.69 87 LEU A CA 1
ATOM 656 C C . LEU A 1 87 ? 1.066 2.663 4.317 1.00 97.69 87 LEU A C 1
ATOM 658 O O . LEU A 1 87 ? 1.976 2.289 5.061 1.00 97.69 87 LEU A O 1
ATOM 662 N N . SER A 1 88 ? 1.160 3.769 3.580 1.00 96.69 88 SER A N 1
ATOM 663 C CA . SER A 1 88 ? 2.383 4.577 3.516 1.00 96.69 88 SER A CA 1
ATOM 664 C C . SER A 1 88 ? 2.725 5.214 4.861 1.00 96.69 88 SER A C 1
ATOM 666 O O . SER A 1 88 ? 3.885 5.234 5.257 1.00 96.69 88 SER A O 1
ATOM 668 N N . TYR A 1 89 ? 1.729 5.711 5.603 1.00 95.69 89 TYR A N 1
ATOM 669 C CA . TYR A 1 89 ? 1.986 6.426 6.857 1.00 95.69 89 TYR A CA 1
ATOM 670 C C . TYR A 1 89 ? 2.545 5.513 7.960 1.00 95.69 89 TYR A C 1
ATOM 672 O O . TYR A 1 89 ? 3.276 5.974 8.836 1.00 95.69 89 TYR A O 1
ATOM 680 N N . ALA A 1 90 ? 2.247 4.211 7.897 1.00 94.25 90 ALA A N 1
ATOM 681 C CA . ALA A 1 90 ? 2.709 3.231 8.875 1.00 94.25 90 ALA A CA 1
ATOM 682 C C . ALA A 1 90 ? 4.246 3.155 8.958 1.00 94.25 90 ALA A C 1
ATOM 684 O O . ALA A 1 90 ? 4.781 2.926 10.040 1.00 94.25 90 ALA A O 1
ATOM 685 N N . SER A 1 91 ? 4.962 3.425 7.859 1.00 94.56 91 SER A N 1
ATOM 686 C CA . SER A 1 91 ? 6.431 3.413 7.835 1.00 94.56 91 SER A CA 1
ATOM 687 C C . SER A 1 91 ? 7.076 4.586 8.576 1.00 94.56 91 SER A C 1
ATOM 689 O O . SER A 1 91 ? 8.262 4.537 8.883 1.00 94.56 91 SER A O 1
ATOM 691 N N . TYR A 1 92 ? 6.328 5.662 8.832 1.00 93.19 92 TYR A N 1
ATOM 692 C CA . TYR A 1 92 ? 6.812 6.807 9.610 1.00 93.19 92 TYR A CA 1
ATOM 693 C C . TYR A 1 92 ? 6.581 6.626 11.111 1.00 93.19 92 TYR A C 1
ATOM 695 O O . TYR A 1 92 ? 6.999 7.465 11.912 1.00 93.19 92 TYR A O 1
ATOM 703 N N . ILE A 1 93 ? 5.898 5.551 11.512 1.00 91.88 93 ILE A N 1
ATOM 704 C CA . ILE A 1 93 ? 5.675 5.259 12.920 1.00 91.88 93 ILE A CA 1
ATOM 705 C C . ILE A 1 93 ? 6.977 4.737 13.518 1.00 91.88 93 ILE A C 1
ATOM 707 O O . ILE A 1 93 ? 7.555 3.751 13.064 1.00 91.88 93 ILE A O 1
ATOM 711 N N . LYS A 1 94 ? 7.436 5.440 14.554 1.00 89.31 94 LYS A N 1
ATOM 712 C CA . LYS A 1 94 ? 8.692 5.165 15.248 1.00 89.31 94 LYS A CA 1
ATOM 713 C C . LYS A 1 94 ? 8.771 3.701 15.697 1.00 89.31 94 LYS A C 1
ATOM 715 O O . LYS A 1 94 ? 7.767 3.130 16.120 1.00 89.31 94 LYS A O 1
ATOM 720 N N . ASP A 1 95 ? 9.977 3.139 15.641 1.00 89.62 95 ASP A N 1
ATOM 721 C CA . ASP A 1 95 ? 10.303 1.775 16.078 1.00 89.62 95 ASP A CA 1
ATOM 722 C C . ASP A 1 95 ? 9.481 0.692 15.355 1.00 89.62 95 ASP A C 1
ATOM 724 O O . ASP A 1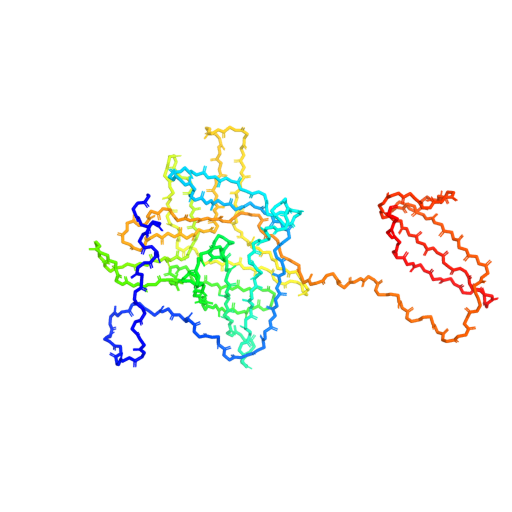 95 ? 9.273 -0.392 15.889 1.00 89.62 95 ASP A O 1
ATOM 728 N N . ASP A 1 96 ? 8.987 1.003 14.149 1.00 90.62 96 ASP A N 1
ATOM 729 C CA . ASP A 1 96 ? 8.205 0.101 13.298 1.00 90.62 96 ASP A CA 1
ATOM 730 C C . ASP A 1 96 ? 6.938 -0.458 13.970 1.00 90.62 96 ASP A C 1
ATOM 732 O O . ASP A 1 96 ? 6.434 -1.523 13.618 1.00 90.62 96 ASP A O 1
ATOM 736 N N . LYS A 1 97 ? 6.381 0.271 14.948 1.00 90.06 97 LYS A N 1
ATOM 737 C CA . LYS A 1 97 ? 5.261 -0.227 15.767 1.00 90.06 97 LYS A CA 1
ATOM 738 C C . LYS A 1 97 ? 3.998 -0.540 14.965 1.00 90.06 97 LYS A C 1
ATOM 740 O O . LYS A 1 97 ? 3.202 -1.362 15.404 1.00 90.06 97 LYS A O 1
ATOM 745 N N . ALA A 1 98 ? 3.807 0.121 13.822 1.00 91.75 98 ALA A N 1
ATOM 746 C CA . ALA A 1 98 ? 2.698 -0.121 12.896 1.00 91.75 98 ALA A CA 1
ATOM 747 C C . ALA A 1 98 ? 3.115 -0.936 11.655 1.00 91.75 98 ALA A C 1
ATOM 749 O O . ALA A 1 98 ? 2.389 -0.965 10.664 1.00 91.75 98 ALA A O 1
ATOM 750 N N . GLY A 1 99 ? 4.285 -1.577 11.688 1.00 92.38 99 GLY A N 1
ATOM 751 C CA . GLY A 1 99 ? 4.847 -2.358 10.590 1.00 92.38 99 GLY A CA 1
ATOM 752 C C . GLY A 1 99 ? 4.359 -3.804 10.504 1.00 92.38 99 GLY A C 1
ATOM 753 O O . GLY A 1 99 ? 5.035 -4.613 9.880 1.00 92.38 99 GLY A O 1
ATOM 754 N N . GLY A 1 100 ? 3.241 -4.179 11.130 1.00 96.25 100 GLY A N 1
ATOM 755 C CA . GLY A 1 100 ? 2.731 -5.550 11.043 1.00 96.25 100 GLY A CA 1
ATOM 756 C C . GLY A 1 100 ? 2.457 -5.995 9.600 1.00 96.25 100 GLY A C 1
ATOM 757 O O . GLY A 1 100 ? 2.087 -5.195 8.735 1.00 96.25 100 GLY A O 1
ATOM 758 N N . TRP A 1 101 ? 2.650 -7.286 9.338 1.00 98.31 101 TRP A N 1
ATOM 759 C CA . TRP A 1 101 ? 2.368 -7.903 8.046 1.00 98.31 101 TRP A CA 1
ATOM 760 C C . TRP A 1 101 ? 0.892 -8.270 7.928 1.00 98.31 101 TRP A C 1
ATOM 762 O O . TRP A 1 101 ? 0.283 -8.755 8.880 1.00 98.31 101 TRP A O 1
ATOM 772 N N . VAL A 1 102 ? 0.345 -8.134 6.723 1.00 98.56 102 VAL A N 1
ATOM 773 C CA . VAL A 1 102 ? -0.977 -8.665 6.373 1.00 98.56 102 VAL A CA 1
ATOM 774 C C . VAL A 1 102 ? -0.834 -9.863 5.452 1.00 98.56 102 VAL A C 1
ATOM 776 O O . VAL A 1 102 ? 0.010 -9.877 4.557 1.00 98.56 102 VAL A O 1
ATOM 779 N N . LYS A 1 103 ? -1.656 -10.884 5.672 1.00 98.56 103 LYS A N 1
ATOM 780 C CA . LYS A 1 103 ? -1.662 -12.117 4.890 1.00 98.56 103 LYS A CA 1
ATOM 781 C C . LYS A 1 103 ? -2.678 -12.014 3.760 1.00 98.56 103 LYS A C 1
ATOM 783 O O . LYS A 1 103 ? -3.800 -11.556 3.952 1.00 98.56 103 LYS A O 1
ATOM 788 N N . GLY A 1 104 ? -2.306 -12.488 2.584 1.00 98.56 104 GLY A N 1
ATOM 789 C CA . GLY A 1 104 ? -3.181 -12.552 1.427 1.00 98.56 104 GLY A CA 1
ATOM 790 C C . GLY A 1 104 ? -2.950 -13.802 0.595 1.00 98.56 104 GLY A C 1
ATOM 791 O O . GLY A 1 104 ? -2.172 -14.694 0.945 1.00 98.56 104 GLY A O 1
ATOM 792 N N . THR A 1 105 ? -3.633 -13.837 -0.540 1.00 98.56 105 THR A N 1
ATOM 793 C CA . THR A 1 105 ? -3.468 -14.857 -1.572 1.00 98.56 105 THR A CA 1
ATOM 794 C C . THR A 1 105 ? -3.119 -14.209 -2.901 1.00 98.56 105 THR A C 1
ATOM 796 O O . THR A 1 105 ? -3.506 -13.075 -3.172 1.00 98.56 105 THR A O 1
ATOM 799 N N . LYS A 1 106 ? -2.371 -14.929 -3.730 1.00 96.69 106 LYS A N 1
ATOM 800 C CA . LYS A 1 106 ? -1.974 -14.529 -5.072 1.00 96.69 106 LYS A CA 1
ATOM 801 C C . LYS A 1 106 ? -2.609 -15.469 -6.087 1.00 96.69 106 LYS A C 1
ATOM 803 O O . LYS A 1 106 ? -2.436 -16.686 -6.010 1.00 96.69 106 LYS A O 1
ATOM 808 N N . ASN A 1 107 ? -3.309 -14.894 -7.058 1.00 95.38 107 ASN A N 1
ATOM 809 C CA . ASN A 1 107 ? -3.849 -15.598 -8.212 1.00 95.38 107 ASN A CA 1
ATOM 810 C C . ASN A 1 107 ? -3.432 -14.859 -9.488 1.00 95.38 107 ASN A C 1
ATOM 812 O O . ASN A 1 107 ? -3.892 -13.750 -9.756 1.00 95.38 107 ASN A O 1
ATOM 816 N N . GLY A 1 108 ? -2.516 -15.456 -10.252 1.00 93.44 108 GLY A N 1
ATOM 817 C CA . GLY A 1 108 ? -1.889 -14.785 -11.388 1.00 93.44 108 GLY A CA 1
ATOM 818 C C . GLY A 1 108 ? -1.155 -13.513 -10.954 1.00 93.44 108 GLY A C 1
ATOM 819 O O . GLY A 1 108 ? -0.243 -13.562 -10.123 1.00 93.44 108 GLY A O 1
ATOM 820 N N . ASN A 1 109 ? -1.559 -12.380 -11.526 1.00 95.12 109 ASN A N 1
ATOM 821 C CA . ASN A 1 109 ? -1.028 -11.056 -11.211 1.00 95.12 109 ASN A CA 1
ATOM 822 C C . ASN A 1 109 ? -1.790 -10.340 -10.083 1.00 95.12 109 ASN A C 1
ATOM 824 O O . ASN A 1 109 ? -1.394 -9.247 -9.698 1.00 95.12 109 ASN A O 1
ATOM 828 N N . THR A 1 110 ? -2.861 -10.914 -9.537 1.00 97.81 110 THR A N 1
ATOM 829 C CA . THR A 1 110 ? -3.645 -10.273 -8.476 1.00 97.81 110 THR A CA 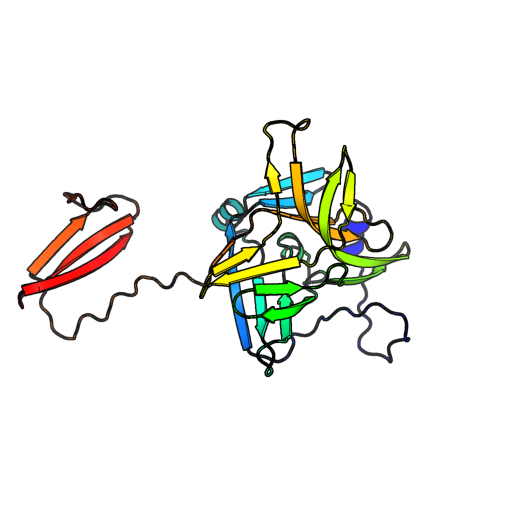1
ATOM 830 C C . THR A 1 110 ? -3.256 -10.819 -7.111 1.00 97.81 110 THR A C 1
ATOM 832 O O . THR A 1 110 ? -3.219 -12.032 -6.902 1.00 97.81 110 THR A O 1
ATOM 835 N N . ILE A 1 111 ? -2.991 -9.914 -6.174 1.00 98.62 111 ILE A N 1
ATOM 836 C CA . ILE A 1 111 ? -2.925 -10.199 -4.744 1.00 98.62 111 ILE A CA 1
ATOM 837 C C . ILE A 1 111 ? -4.230 -9.732 -4.100 1.00 98.62 111 ILE A C 1
ATOM 839 O O . ILE A 1 111 ? -4.647 -8.597 -4.325 1.00 98.62 111 ILE A O 1
ATOM 843 N N . THR A 1 112 ? -4.817 -10.578 -3.258 1.00 98.75 112 THR A N 1
ATOM 844 C CA . THR A 1 112 ? -6.030 -10.307 -2.481 1.00 98.75 112 THR A CA 1
ATOM 845 C C . THR A 1 112 ? -5.736 -10.479 -0.996 1.00 98.75 112 THR A C 1
ATOM 847 O O . THR A 1 112 ? -5.294 -11.546 -0.563 1.00 98.75 112 THR A O 1
ATOM 850 N N . VAL A 1 113 ? -5.978 -9.434 -0.212 1.00 98.69 113 VAL A N 1
ATOM 851 C CA . VAL A 1 113 ? -5.773 -9.378 1.237 1.00 98.69 113 VAL A CA 1
ATOM 852 C C . VAL A 1 113 ? -7.131 -9.144 1.903 1.00 98.69 113 VAL A C 1
ATOM 854 O O . VAL A 1 113 ? -7.729 -8.092 1.672 1.00 98.69 113 VAL A O 1
ATOM 857 N N . PRO A 1 114 ? -7.611 -10.069 2.753 1.00 98.38 114 PRO A N 1
ATOM 858 C CA . PRO A 1 114 ? -8.830 -9.852 3.521 1.00 98.38 114 PRO A CA 1
ATOM 859 C C . PRO A 1 114 ? -8.752 -8.591 4.381 1.00 98.38 114 PRO A C 1
ATOM 861 O O . PRO A 1 114 ? -7.748 -8.373 5.073 1.00 98.38 114 PRO A O 1
ATOM 864 N N . ALA A 1 115 ? -9.811 -7.781 4.352 1.00 97.69 115 ALA A N 1
ATOM 865 C CA . ALA A 1 115 ? -9.932 -6.600 5.200 1.00 97.69 115 ALA A CA 1
ATOM 866 C C . ALA A 1 115 ? -10.022 -6.967 6.693 1.00 97.69 115 ALA A C 1
ATOM 868 O O . ALA A 1 115 ? -10.345 -8.091 7.077 1.00 97.69 115 ALA A O 1
ATOM 869 N N . GLY A 1 116 ? -9.731 -5.996 7.557 1.00 96.88 116 GLY A N 1
ATOM 870 C CA . GLY A 1 116 ? -9.834 -6.124 9.009 1.00 96.88 116 GLY A CA 1
ATOM 871 C C . GLY A 1 116 ? -8.620 -6.748 9.699 1.00 96.88 116 GLY A C 1
ATOM 872 O O . GLY A 1 116 ? -8.635 -6.878 10.923 1.00 96.88 116 GLY A O 1
ATOM 873 N N . GLN A 1 117 ? -7.566 -7.101 8.959 1.00 97.56 117 GLN A N 1
ATOM 874 C CA . GLN A 1 117 ? -6.318 -7.598 9.546 1.00 97.56 117 GLN A CA 1
ATOM 875 C C . GLN A 1 117 ? -5.588 -6.506 10.329 1.00 97.56 117 GLN A C 1
ATOM 877 O O . GLN A 1 117 ? -5.589 -5.339 9.934 1.00 97.56 117 GLN A O 1
ATOM 882 N N . TYR A 1 118 ? -4.954 -6.897 11.433 1.00 96.94 118 TYR A N 1
ATOM 883 C CA . TYR A 1 118 ? -4.211 -5.991 12.299 1.00 96.94 118 TYR A CA 1
ATOM 884 C C . TYR A 1 118 ? -2.764 -5.815 11.833 1.00 96.94 118 TYR A C 1
ATOM 886 O O . TYR A 1 118 ? -2.070 -6.789 11.558 1.00 96.94 118 TYR A O 1
ATOM 894 N N . ILE A 1 119 ? -2.291 -4.569 11.836 1.00 96.56 119 ILE A N 1
ATOM 895 C CA . ILE A 1 119 ? -0.868 -4.217 11.654 1.00 96.56 119 ILE A CA 1
ATOM 896 C C . ILE A 1 119 ? -0.222 -3.706 12.949 1.00 96.56 119 ILE A C 1
ATOM 898 O O . ILE A 1 119 ? 0.986 -3.489 13.009 1.00 96.56 119 ILE A O 1
ATOM 902 N N . LEU A 1 120 ? -1.041 -3.495 13.980 1.00 94.56 120 LEU A N 1
ATOM 903 C CA . LEU A 1 120 ? -0.654 -3.105 15.330 1.00 94.56 120 LEU A CA 1
ATOM 904 C C . LEU A 1 120 ? -1.754 -3.571 16.278 1.00 94.56 120 LEU A C 1
ATOM 906 O O . LEU A 1 120 ? -2.923 -3.335 15.993 1.00 94.56 120 LEU A O 1
ATOM 910 N N . TYR A 1 121 ? -1.401 -4.159 17.417 1.00 93.00 121 TYR A N 1
ATOM 911 C CA . TYR A 1 121 ? -2.327 -4.420 18.520 1.00 93.00 121 TYR A CA 1
ATOM 912 C C . TYR A 1 121 ? -1.569 -4.338 19.842 1.00 93.00 121 TYR A C 1
ATOM 914 O O . TYR A 1 121 ? -0.415 -4.762 19.914 1.00 93.00 121 TYR A O 1
ATOM 922 N N . GLY A 1 122 ? -2.192 -3.791 20.882 1.00 89.88 122 GLY A N 1
ATOM 923 C CA . GLY A 1 122 ? -1.559 -3.728 22.190 1.00 89.88 122 GLY A CA 1
ATOM 924 C C . GLY A 1 122 ? -2.418 -3.100 23.276 1.00 89.88 122 GLY A C 1
ATOM 925 O O . GLY A 1 122 ? -3.518 -2.600 23.041 1.00 89.88 122 GLY A O 1
ATOM 926 N N . GLN A 1 123 ? -1.865 -3.128 24.486 1.00 87.25 123 GLN A N 1
ATOM 927 C CA . GLN A 1 123 ? -2.417 -2.443 25.644 1.00 87.25 123 GLN A CA 1
ATOM 928 C C . GLN A 1 123 ? -1.931 -0.991 25.666 1.00 87.25 123 GLN A C 1
ATOM 930 O O . GLN A 1 123 ? -0.728 -0.724 25.634 1.00 87.25 123 GLN A O 1
ATOM 935 N N . PHE A 1 124 ? -2.876 -0.071 25.780 1.00 84.00 124 PHE A N 1
ATOM 936 C CA . PHE A 1 124 ? -2.669 1.356 25.974 1.00 84.00 124 PHE A CA 1
ATOM 937 C C . PHE A 1 124 ? -3.245 1.789 27.329 1.00 84.00 124 PHE A C 1
ATOM 939 O O . PHE A 1 124 ? -3.961 1.028 27.987 1.00 84.00 124 PHE A O 1
ATOM 946 N N . GLU A 1 125 ? -2.944 3.019 27.756 1.00 81.69 125 GLU A N 1
ATOM 947 C CA . GLU A 1 125 ? -3.415 3.557 29.044 1.00 81.69 125 GLU A CA 1
ATOM 948 C C . GLU A 1 125 ? -4.945 3.562 29.173 1.00 81.69 125 GLU A C 1
ATOM 950 O O . GLU A 1 125 ? -5.469 3.468 30.279 1.00 81.69 125 GLU A O 1
ATOM 955 N N . ASP A 1 126 ? -5.663 3.680 28.055 1.00 84.75 126 ASP A N 1
ATOM 956 C CA . ASP A 1 126 ? -7.121 3.790 28.013 1.00 84.75 126 ASP A CA 1
ATOM 957 C C . ASP A 1 126 ? -7.842 2.574 27.416 1.00 84.75 126 ASP A C 1
ATOM 959 O O . ASP A 1 126 ? -9.060 2.618 27.252 1.00 84.75 126 ASP A O 1
ATOM 963 N N . GLY A 1 127 ? -7.134 1.475 27.143 1.00 86.88 127 GLY A N 1
ATOM 964 C CA . GLY A 1 127 ? -7.751 0.236 26.669 1.00 86.88 127 GLY A CA 1
ATOM 965 C C . GLY A 1 127 ? -6.808 -0.664 25.879 1.00 86.88 127 GLY A C 1
ATOM 966 O O . GLY A 1 127 ? -5.659 -0.316 25.623 1.00 86.88 127 GLY A O 1
ATOM 967 N N . GLU A 1 128 ? -7.305 -1.834 25.486 1.00 90.81 128 GLU A N 1
ATOM 968 C CA . GLU A 1 128 ? -6.621 -2.736 24.556 1.00 90.81 128 GLU A CA 1
ATOM 969 C C . GLU A 1 128 ? -7.237 -2.562 23.164 1.00 90.81 128 GLU A C 1
ATOM 971 O O . GLU A 1 128 ? -8.440 -2.754 22.978 1.00 90.81 128 GLU A O 1
ATOM 976 N N . TYR A 1 129 ? -6.436 -2.135 22.191 1.00 92.19 129 TYR A N 1
ATOM 977 C CA . TYR A 1 129 ? -6.896 -1.896 20.823 1.00 92.19 129 TYR A CA 1
ATOM 978 C C . TYR A 1 129 ? -5.726 -1.932 19.836 1.00 92.19 129 TYR A C 1
ATOM 980 O O . TYR A 1 129 ? -4.580 -2.201 20.192 1.00 92.19 129 TYR A O 1
ATOM 988 N N . GLY A 1 130 ? -6.009 -1.710 18.556 1.00 94.00 130 GLY A N 1
ATOM 989 C CA . GLY A 1 130 ? -5.008 -1.778 17.503 1.00 94.00 130 GLY A CA 1
ATOM 990 C C . GLY A 1 130 ? -5.414 -1.053 16.231 1.00 94.00 130 GLY A C 1
ATOM 991 O O . GLY A 1 130 ? -6.479 -0.442 16.167 1.00 94.00 130 GLY A O 1
ATOM 992 N N . ILE A 1 131 ? -4.558 -1.142 15.217 1.00 96.19 131 ILE A N 1
ATOM 993 C CA . ILE A 1 131 ? -4.803 -0.596 13.882 1.00 96.19 131 ILE A CA 1
ATOM 994 C C . ILE A 1 131 ? -5.118 -1.760 12.950 1.00 96.19 131 ILE A C 1
ATOM 996 O O . ILE A 1 131 ? -4.297 -2.667 12.784 1.00 96.19 131 ILE A O 1
ATOM 1000 N N . ARG A 1 132 ? -6.299 -1.708 12.335 1.00 97.50 132 ARG A N 1
ATOM 1001 C CA . ARG A 1 132 ? -6.721 -2.613 11.263 1.00 97.50 132 ARG A CA 1
ATOM 1002 C C . ARG A 1 132 ? -6.608 -1.928 9.910 1.00 97.50 132 ARG A C 1
ATOM 1004 O O . ARG A 1 132 ? -6.650 -0.700 9.841 1.00 97.50 132 ARG A O 1
ATOM 1011 N N . VAL A 1 133 ? -6.495 -2.722 8.850 1.00 98.31 133 VAL A N 1
ATOM 1012 C CA . VAL A 1 133 ? -6.479 -2.230 7.467 1.00 98.31 133 VAL A CA 1
ATOM 1013 C C . VAL A 1 133 ? -7.718 -2.672 6.696 1.00 98.31 133 VAL A C 1
ATOM 1015 O O . VAL A 1 133 ? -8.192 -3.794 6.858 1.00 98.31 133 VAL A O 1
ATOM 1018 N N . GLY A 1 134 ? -8.244 -1.800 5.844 1.00 98.38 134 GLY A N 1
ATOM 1019 C CA . GLY A 1 134 ? -9.415 -2.059 5.002 1.00 98.38 134 GLY A CA 1
ATOM 1020 C C . GLY A 1 134 ? -9.701 -0.861 4.107 1.00 98.38 134 GLY A C 1
ATOM 1021 O O . GLY A 1 134 ? -9.058 0.178 4.253 1.00 98.38 134 GLY A O 1
ATOM 1022 N N . TYR A 1 135 ? -10.650 -0.971 3.179 1.00 98.62 135 TYR A N 1
ATOM 1023 C CA . TYR A 1 135 ? -11.091 0.224 2.464 1.00 98.62 135 TYR A CA 1
ATOM 1024 C C . TYR A 1 135 ? -11.955 1.105 3.368 1.00 98.62 135 TYR A C 1
ATOM 1026 O O . TYR A 1 135 ? -12.773 0.609 4.140 1.00 98.62 135 TYR A O 1
ATOM 1034 N N . LEU A 1 136 ? -11.785 2.417 3.243 1.00 98.06 136 LEU A N 1
ATOM 1035 C CA . LEU A 1 136 ? -12.620 3.432 3.871 1.00 98.06 136 LEU A CA 1
ATOM 1036 C C . LEU A 1 136 ? -13.276 4.271 2.780 1.00 98.06 136 LEU A C 1
ATOM 1038 O O . LEU A 1 136 ? -12.597 4.695 1.844 1.00 98.06 136 LEU A O 1
ATOM 1042 N N . GLU A 1 137 ? -14.567 4.544 2.915 1.00 97.44 137 GLU A N 1
ATOM 1043 C CA . GLU A 1 137 ? -15.310 5.427 2.017 1.00 97.44 137 GLU A CA 1
ATOM 1044 C C . GLU A 1 137 ? -15.799 6.664 2.770 1.00 97.44 137 GLU A C 1
ATOM 1046 O O . GLU A 1 137 ? -16.324 6.564 3.878 1.00 97.44 137 GLU A O 1
ATOM 1051 N N . LEU A 1 138 ? -15.618 7.843 2.178 1.00 93.81 138 LEU A N 1
ATOM 1052 C CA . LEU A 1 138 ? -16.175 9.082 2.704 1.00 93.81 138 LEU A CA 1
ATOM 1053 C C . LEU A 1 138 ? -17.678 9.118 2.417 1.00 93.81 138 LEU A C 1
ATOM 1055 O O . LEU A 1 138 ? -18.095 9.266 1.268 1.00 93.81 138 LEU A O 1
ATOM 1059 N N . LYS A 1 139 ? -18.491 9.045 3.472 1.00 91.62 139 LYS A N 1
ATOM 1060 C CA . LYS A 1 139 ? -19.937 9.272 3.407 1.00 91.62 139 LYS A CA 1
ATOM 1061 C C . LYS A 1 139 ? -20.312 10.483 4.246 1.00 91.62 139 LYS A C 1
ATOM 1063 O O . LYS A 1 139 ? -20.177 10.510 5.473 1.00 91.62 139 LYS A O 1
ATOM 1068 N N . GLY A 1 140 ? -20.768 11.532 3.566 1.00 87.12 140 GLY A N 1
ATOM 1069 C CA . GLY A 1 140 ? -20.987 12.832 4.191 1.00 87.12 140 GLY A CA 1
ATOM 1070 C C . GLY A 1 140 ? -19.679 13.382 4.763 1.00 87.12 140 GLY A C 1
ATOM 1071 O O . GLY A 1 140 ? -18.781 13.750 4.017 1.00 87.12 140 GLY A O 1
ATOM 1072 N N . LYS A 1 141 ? -19.571 13.447 6.095 1.00 84.69 141 LYS A N 1
ATOM 107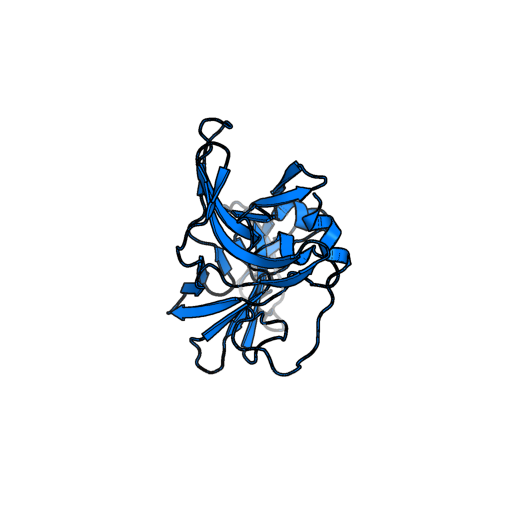3 C CA . LYS A 1 141 ? -18.378 13.962 6.798 1.00 84.69 141 LYS A CA 1
ATOM 1074 C C . LYS A 1 141 ? -17.553 12.878 7.497 1.00 84.69 141 LYS A C 1
ATOM 1076 O O . LYS A 1 141 ? -16.571 13.212 8.154 1.00 84.69 141 LYS A O 1
ATOM 1081 N N . ASN A 1 142 ? -17.957 11.613 7.384 1.00 89.00 142 ASN A N 1
ATOM 1082 C CA . ASN A 1 142 ? -17.358 10.503 8.116 1.00 89.00 142 ASN A CA 1
ATOM 1083 C C . ASN A 1 142 ? -16.776 9.467 7.156 1.00 89.00 142 ASN A C 1
ATOM 1085 O O . ASN A 1 142 ? -17.275 9.289 6.046 1.00 89.00 142 ASN A O 1
ATOM 1089 N N . PHE A 1 143 ? -15.743 8.766 7.612 1.00 93.75 143 PHE A N 1
ATOM 1090 C CA . PHE A 1 143 ? -15.256 7.569 6.941 1.00 93.75 143 PHE A CA 1
ATOM 1091 C C . PHE A 1 143 ? -16.020 6.349 7.449 1.00 93.75 143 PHE A C 1
ATOM 1093 O O . PHE A 1 143 ? -16.121 6.148 8.658 1.00 93.75 143 PHE A O 1
ATOM 1100 N N . GLU A 1 144 ? -16.526 5.537 6.529 1.00 96.75 144 GLU A N 1
ATOM 1101 C CA . GLU A 1 144 ? -17.114 4.232 6.817 1.00 96.75 144 GLU A CA 1
ATOM 1102 C C . GLU A 1 144 ? -16.164 3.120 6.379 1.00 96.75 144 GLU A C 1
ATOM 1104 O O . GLU A 1 144 ? -15.608 3.164 5.279 1.00 96.75 144 GLU A O 1
ATOM 1109 N N . VAL A 1 145 ? -15.987 2.117 7.240 1.00 97.69 145 VAL A N 1
ATOM 1110 C CA . VAL A 1 145 ? -15.189 0.926 6.938 1.00 97.69 145 VAL A CA 1
ATOM 1111 C C . VAL A 1 145 ? -15.960 0.018 5.989 1.00 97.69 145 VAL A C 1
ATOM 1113 O O . VAL A 1 145 ? -17.116 -0.324 6.235 1.00 97.69 145 VAL A O 1
ATOM 1116 N N . LEU A 1 146 ? -15.297 -0.410 4.920 1.00 97.75 146 LEU A N 1
ATOM 1117 C CA . LEU A 1 146 ? -15.800 -1.407 3.988 1.00 97.75 146 LEU A CA 1
ATOM 1118 C C . LEU A 1 146 ? -15.173 -2.774 4.286 1.00 97.75 146 LEU A C 1
ATOM 1120 O O . LEU A 1 146 ? -14.011 -2.871 4.682 1.00 97.75 146 LEU A O 1
ATOM 1124 N N . ASN A 1 147 ? -15.939 -3.834 4.032 1.00 95.81 147 ASN A N 1
ATOM 1125 C CA . ASN A 1 147 ? -15.496 -5.223 4.203 1.00 95.81 147 ASN A CA 1
ATOM 1126 C C . ASN A 1 147 ? -14.925 -5.836 2.911 1.00 95.81 147 ASN A C 1
ATOM 1128 O O . ASN A 1 147 ? -14.660 -7.033 2.878 1.00 95.81 147 ASN A O 1
ATOM 1132 N N . ASP A 1 148 ? -14.779 -5.037 1.849 1.00 97.69 148 ASP A N 1
ATOM 1133 C CA . ASP A 1 148 ? -14.196 -5.484 0.583 1.00 97.69 148 ASP A CA 1
ATOM 1134 C C . ASP A 1 148 ? -12.734 -5.907 0.784 1.00 97.69 148 ASP A C 1
ATOM 1136 O O . ASP A 1 148 ? -11.965 -5.201 1.444 1.00 97.69 148 ASP A O 1
ATOM 1140 N N . ASP A 1 149 ? -12.326 -7.006 0.147 1.00 98.44 149 ASP A N 1
ATOM 1141 C CA . ASP A 1 149 ? -10.922 -7.411 0.121 1.00 98.44 149 ASP A CA 1
ATOM 1142 C C . ASP A 1 149 ? -10.049 -6.338 -0.541 1.00 98.44 149 ASP A C 1
ATOM 1144 O O . ASP A 1 149 ? -10.366 -5.808 -1.609 1.00 98.44 149 ASP A O 1
ATOM 1148 N N . ILE A 1 150 ? -8.892 -6.073 0.060 1.00 98.69 150 ILE A N 1
ATOM 1149 C CA . ILE A 1 150 ? -7.879 -5.177 -0.489 1.00 98.69 150 ILE A CA 1
ATOM 1150 C C . ILE A 1 150 ? -7.177 -5.906 -1.629 1.00 98.69 150 ILE A C 1
ATOM 1152 O O . ILE A 1 150 ? -6.692 -7.025 -1.446 1.00 98.69 150 ILE A O 1
ATOM 1156 N N . THR A 1 151 ? -7.074 -5.276 -2.800 1.00 98.38 151 THR A N 1
ATOM 1157 C CA . THR A 1 151 ? -6.416 -5.908 -3.949 1.00 98.38 151 THR A CA 1
ATOM 1158 C C . THR A 1 151 ? -5.279 -5.076 -4.517 1.00 98.38 151 THR A C 1
ATOM 1160 O O . THR A 1 151 ? -5.355 -3.850 -4.618 1.00 98.38 151 THR A O 1
ATOM 1163 N N . PHE A 1 152 ? -4.225 -5.780 -4.926 1.00 98.50 152 PHE A N 1
ATOM 1164 C CA . PHE A 1 152 ? -3.097 -5.221 -5.656 1.00 98.50 152 PHE A CA 1
ATOM 1165 C C . PHE A 1 152 ? -2.920 -5.958 -6.979 1.00 98.50 152 PHE A C 1
ATOM 1167 O O . PHE A 1 152 ? -2.995 -7.188 -7.027 1.00 98.50 152 PHE A O 1
ATOM 1174 N N . THR A 1 153 ? -2.640 -5.216 -8.044 1.00 97.69 153 THR A N 1
ATOM 1175 C CA . THR A 1 153 ? -2.224 -5.783 -9.332 1.00 97.69 153 THR A CA 1
ATOM 1176 C C . THR A 1 153 ? -0.707 -5.714 -9.436 1.00 97.69 153 THR A C 1
ATOM 1178 O O . THR A 1 153 ? -0.143 -4.636 -9.284 1.00 97.69 153 THR A O 1
ATOM 1181 N N . ILE A 1 154 ? -0.050 -6.844 -9.687 1.00 93.00 154 ILE A N 1
ATOM 1182 C CA . ILE A 1 154 ? 1.404 -6.986 -9.799 1.00 93.00 154 ILE A CA 1
ATOM 1183 C C . ILE A 1 154 ? 1.780 -7.323 -11.241 1.00 93.00 154 ILE A C 1
ATOM 1185 O O . ILE A 1 154 ? 1.525 -8.435 -11.696 1.00 93.00 154 ILE A O 1
ATOM 1189 N N . ASP A 1 155 ? 2.443 -6.411 -11.943 1.00 87.75 155 ASP A N 1
ATOM 1190 C CA . ASP A 1 155 ? 2.941 -6.645 -13.301 1.00 87.75 155 ASP A CA 1
ATOM 1191 C C . ASP A 1 155 ? 4.457 -6.438 -13.361 1.00 87.75 155 ASP A C 1
ATOM 1193 O O . ASP A 1 155 ? 4.963 -5.310 -13.351 1.00 87.75 155 ASP A O 1
ATOM 1197 N N . GLY A 1 156 ? 5.193 -7.553 -13.351 1.00 84.94 156 GLY A N 1
ATOM 1198 C CA . GLY A 1 156 ? 6.651 -7.575 -13.288 1.00 84.94 156 GLY A CA 1
ATOM 1199 C C . GLY A 1 156 ? 7.185 -6.765 -12.105 1.00 84.94 156 GLY A C 1
ATOM 1200 O O . GLY A 1 156 ? 7.005 -7.134 -10.943 1.00 84.94 156 GLY A O 1
ATOM 1201 N N . ASN A 1 157 ? 7.833 -5.644 -12.423 1.00 87.12 157 ASN A N 1
ATOM 1202 C CA . ASN A 1 157 ? 8.405 -4.725 -11.443 1.00 87.12 157 ASN A CA 1
ATOM 1203 C C . ASN A 1 157 ? 7.406 -3.676 -10.944 1.00 87.12 157 ASN A C 1
ATOM 1205 O O . ASN A 1 157 ? 7.803 -2.805 -10.187 1.00 87.12 157 ASN A O 1
ATOM 1209 N N . THR A 1 158 ? 6.140 -3.698 -11.344 1.00 91.31 158 THR A N 1
ATOM 1210 C CA . THR A 1 158 ? 5.148 -2.714 -10.893 1.00 91.31 158 THR A CA 1
ATOM 1211 C C . THR A 1 158 ? 4.098 -3.359 -10.004 1.00 91.31 158 THR A C 1
ATOM 1213 O O . THR A 1 158 ? 3.749 -4.526 -10.181 1.00 91.31 158 THR A O 1
ATOM 1216 N N . ALA A 1 159 ? 3.602 -2.591 -9.038 1.00 95.44 159 ALA A N 1
ATOM 1217 C CA . ALA A 1 159 ? 2.422 -2.942 -8.265 1.00 95.44 159 ALA A CA 1
ATOM 1218 C C . ALA A 1 159 ? 1.460 -1.752 -8.246 1.00 95.44 159 ALA A C 1
ATOM 1220 O O . ALA A 1 159 ? 1.896 -0.603 -8.213 1.00 95.44 159 ALA A O 1
ATOM 1221 N N . VAL A 1 160 ? 0.158 -2.007 -8.253 1.00 97.38 160 VAL A N 1
ATOM 1222 C CA . VAL A 1 160 ? -0.878 -0.970 -8.205 1.00 97.38 160 VAL A CA 1
ATOM 1223 C C . VAL A 1 160 ? -1.880 -1.335 -7.125 1.00 97.38 160 VAL A C 1
ATOM 1225 O O . VAL A 1 160 ? -2.379 -2.459 -7.112 1.00 97.38 160 VAL A O 1
ATOM 1228 N N . LEU A 1 161 ? -2.169 -0.393 -6.226 1.00 98.44 161 LEU A N 1
ATOM 1229 C CA . LEU A 1 161 ? -3.298 -0.499 -5.308 1.00 98.44 161 LEU A CA 1
ATOM 1230 C C . LEU A 1 161 ? -4.593 -0.274 -6.095 1.00 98.44 161 LEU A C 1
ATOM 1232 O O . LEU A 1 161 ? -4.786 0.784 -6.692 1.00 98.44 161 LEU A O 1
ATOM 1236 N N . ASN A 1 162 ? -5.486 -1.257 -6.087 1.00 98.00 162 ASN A N 1
ATOM 1237 C CA . ASN A 1 162 ? -6.746 -1.172 -6.816 1.00 98.00 162 ASN A CA 1
ATOM 1238 C C . ASN A 1 162 ? -7.851 -0.535 -5.955 1.00 98.00 162 ASN A C 1
ATOM 1240 O O . ASN A 1 162 ? -7.706 -0.370 -4.743 1.00 98.00 162 ASN A O 1
ATOM 1244 N N . GLY A 1 163 ? -8.994 -0.225 -6.572 1.00 96.19 163 GLY A N 1
ATOM 1245 C CA . GLY A 1 163 ? -10.254 0.041 -5.863 1.00 96.19 163 GLY A CA 1
ATOM 1246 C C . GLY A 1 163 ? -10.332 1.353 -5.076 1.00 96.19 163 GLY A C 1
ATOM 1247 O O . GLY A 1 163 ? -11.333 1.578 -4.398 1.00 96.19 163 GLY A O 1
ATOM 1248 N N . THR A 1 164 ? -9.315 2.215 -5.157 1.00 98.19 164 THR A N 1
ATOM 1249 C CA . THR A 1 164 ? -9.344 3.561 -4.570 1.00 98.19 164 THR A CA 1
ATOM 1250 C C . THR A 1 164 ? -9.909 4.580 -5.551 1.00 98.19 164 THR A C 1
ATOM 1252 O O . THR A 1 164 ? -9.657 4.479 -6.748 1.00 98.19 164 THR A O 1
ATOM 1255 N N . ILE A 1 165 ? -10.616 5.579 -5.036 1.00 96.00 165 ILE A N 1
ATOM 1256 C CA . ILE A 1 165 ? -11.255 6.657 -5.791 1.00 96.00 165 ILE A CA 1
ATOM 1257 C C . ILE A 1 165 ? -10.923 7.970 -5.087 1.00 96.00 165 ILE A C 1
ATOM 1259 O O . ILE A 1 165 ? -11.050 8.054 -3.866 1.00 96.00 165 ILE A O 1
ATOM 1263 N N . MET A 1 166 ? -10.529 8.989 -5.845 1.00 94.38 166 MET A N 1
ATOM 1264 C CA . MET A 1 166 ? -10.458 10.367 -5.369 1.00 94.38 166 MET A CA 1
ATOM 1265 C C . MET A 1 166 ? -10.884 11.302 -6.503 1.00 94.38 166 MET A C 1
ATOM 1267 O O . MET A 1 166 ? -10.082 11.687 -7.346 1.00 94.38 166 MET A O 1
ATOM 1271 N N . GLU A 1 167 ? -12.165 11.646 -6.528 1.00 92.69 167 GLU A N 1
ATOM 1272 C CA . GLU A 1 167 ? -12.779 12.487 -7.560 1.00 92.69 167 GLU A CA 1
ATOM 1273 C C . GLU A 1 167 ? -13.486 13.678 -6.912 1.00 92.69 167 GLU A C 1
ATOM 1275 O O . GLU A 1 167 ? -13.961 13.567 -5.784 1.00 92.69 167 GLU A O 1
ATOM 1280 N N . GLY A 1 168 ? -13.602 14.790 -7.635 1.00 84.88 168 GLY A N 1
ATOM 1281 C CA . GLY A 1 168 ? -14.268 16.012 -7.173 1.00 84.88 168 GLY A CA 1
ATOM 1282 C C . GLY A 1 168 ? -13.308 17.196 -7.065 1.00 84.88 168 GLY A C 1
ATOM 1283 O O . GLY A 1 168 ? -12.111 17.027 -6.820 1.00 84.88 168 GLY A O 1
ATOM 1284 N N . GLU A 1 169 ? -13.830 18.399 -7.286 1.00 76.62 169 GLU A N 1
ATOM 1285 C CA . GLU A 1 169 ? -13.047 19.647 -7.293 1.00 76.62 169 GLU A CA 1
ATOM 1286 C C . GLU A 1 169 ? -13.259 20.489 -6.023 1.00 76.62 169 GLU A C 1
ATOM 1288 O O . GLU A 1 169 ? -12.502 21.423 -5.750 1.00 76.62 169 GLU A O 1
ATOM 1293 N N . SER A 1 170 ? -14.263 20.146 -5.214 1.00 76.62 170 SER A N 1
ATOM 1294 C CA . SER A 1 170 ? -14.631 20.810 -3.966 1.00 76.62 170 SER A CA 1
ATOM 1295 C C . SER A 1 170 ? -14.882 19.795 -2.843 1.00 76.62 170 SER A C 1
ATOM 1297 O O . SER A 1 170 ? -14.851 18.582 -3.026 1.00 76.62 170 SER A O 1
ATOM 1299 N N . GLN A 1 171 ? -15.131 20.286 -1.629 1.00 72.50 171 GLN A N 1
ATOM 1300 C CA . GLN A 1 171 ? -15.474 19.413 -0.505 1.00 72.50 171 GLN A CA 1
ATOM 1301 C C . GLN A 1 171 ? -16.876 18.790 -0.643 1.00 72.50 171 GLN A C 1
ATOM 1303 O O . GLN A 1 171 ? -17.139 17.759 -0.030 1.00 72.50 171 GLN A O 1
ATOM 1308 N N . GLU A 1 172 ? -17.773 19.412 -1.411 1.00 78.75 172 GLU A N 1
ATOM 1309 C CA . GLU A 1 172 ? -19.180 18.999 -1.523 1.00 78.75 172 GLU A CA 1
ATOM 1310 C C . G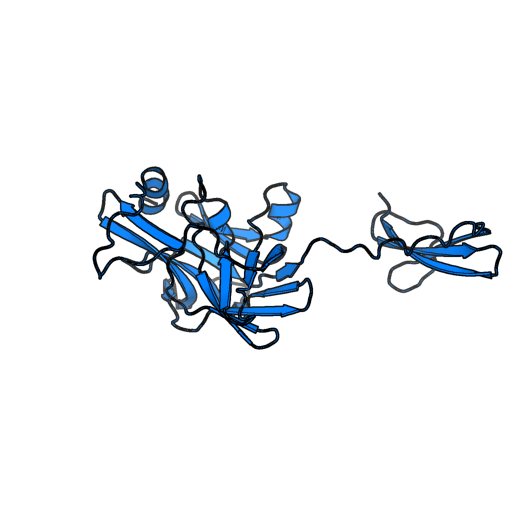LU A 1 172 ? -19.394 17.874 -2.546 1.00 78.75 172 GLU A C 1
ATOM 1312 O O . GLU A 1 172 ? -20.342 17.101 -2.417 1.00 78.75 172 GLU A O 1
ATOM 1317 N N . ASP A 1 173 ? -18.502 17.751 -3.530 1.00 85.62 173 ASP A N 1
ATOM 1318 C CA . ASP A 1 173 ? -18.515 16.728 -4.583 1.00 85.62 173 ASP A CA 1
ATOM 1319 C C . ASP A 1 173 ? -17.384 15.696 -4.439 1.00 85.62 173 ASP A C 1
ATOM 1321 O O . ASP A 1 173 ? -17.264 14.805 -5.283 1.00 85.62 173 ASP A O 1
ATOM 1325 N N . LEU A 1 174 ? -16.585 15.783 -3.366 1.00 89.25 174 LEU A N 1
ATOM 1326 C CA . LEU A 1 174 ? -15.490 14.853 -3.104 1.00 89.25 174 LEU A CA 1
ATOM 1327 C C . LEU A 1 174 ? -16.019 13.429 -2.898 1.00 89.25 174 LEU A C 1
ATOM 1329 O O . LEU A 1 174 ? -16.610 13.101 -1.866 1.00 89.25 174 LEU A O 1
ATOM 1333 N N . LYS A 1 175 ? -15.714 12.552 -3.850 1.00 94.19 175 LYS A N 1
ATOM 1334 C CA . LYS A 1 175 ? -15.855 11.104 -3.721 1.00 94.19 175 LYS A CA 1
ATOM 1335 C C . LYS A 1 175 ? -14.508 10.520 -3.358 1.00 94.19 175 LYS A C 1
ATOM 1337 O O . LYS A 1 175 ? -13.538 10.668 -4.099 1.00 94.19 175 LYS A O 1
ATOM 1342 N N . LEU A 1 176 ? -14.455 9.840 -2.221 1.00 95.81 176 LEU A N 1
ATOM 1343 C CA . LEU A 1 176 ? -13.210 9.316 -1.684 1.00 95.81 176 LEU A CA 1
ATOM 1344 C C . LEU A 1 176 ? -13.406 7.887 -1.186 1.00 95.81 176 LEU A C 1
ATOM 1346 O O . LEU A 1 176 ? -14.128 7.664 -0.219 1.00 95.81 176 LEU A O 1
ATOM 1350 N N . LYS A 1 177 ? -12.721 6.942 -1.830 1.00 97.69 177 LYS A 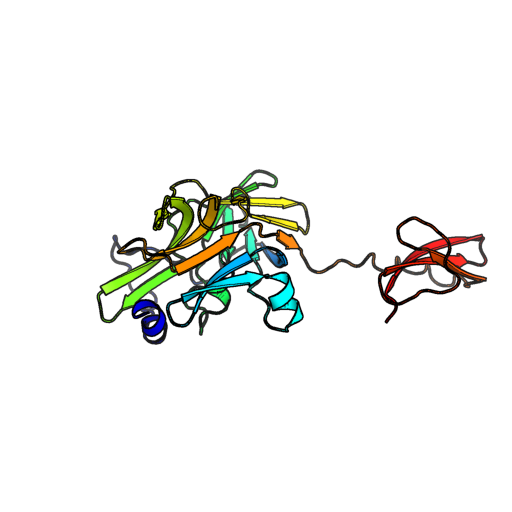N 1
ATOM 1351 C CA . LYS A 1 177 ? -12.516 5.569 -1.358 1.00 97.69 177 LYS A CA 1
ATOM 1352 C C . LYS A 1 177 ? -11.015 5.329 -1.272 1.00 97.69 177 LYS A C 1
ATOM 1354 O O . LYS A 1 177 ? -10.313 5.460 -2.268 1.00 97.69 177 LYS A O 1
ATOM 1359 N N . MET A 1 178 ? -10.506 4.987 -0.099 1.00 98.00 178 MET A N 1
ATOM 1360 C CA . MET A 1 178 ? -9.070 4.824 0.138 1.00 98.00 178 MET A CA 1
ATOM 1361 C C . MET A 1 178 ? -8.771 3.492 0.801 1.00 98.00 178 MET A C 1
ATOM 1363 O O . MET A 1 178 ? -9.613 2.971 1.527 1.00 98.00 178 MET A O 1
ATOM 1367 N N . LEU A 1 179 ? -7.565 2.961 0.605 1.00 98.69 179 LEU A N 1
ATOM 1368 C CA . LEU A 1 179 ? -7.036 1.987 1.554 1.00 98.69 179 LEU A CA 1
ATOM 1369 C C . LEU A 1 179 ? -6.744 2.748 2.846 1.00 98.69 179 LEU A C 1
ATOM 1371 O O . LEU A 1 179 ? -6.025 3.739 2.811 1.00 98.69 179 LEU A O 1
ATOM 1375 N N . GLY A 1 180 ? -7.310 2.323 3.967 1.00 97.94 180 GLY A N 1
ATOM 1376 C CA . GLY A 1 180 ? -7.210 3.036 5.230 1.00 97.94 180 GLY A CA 1
ATOM 1377 C C . GLY A 1 180 ? -6.773 2.154 6.388 1.00 97.94 180 GLY A C 1
ATOM 1378 O O . GLY A 1 180 ? -7.081 0.963 6.454 1.00 97.94 180 GLY A O 1
ATOM 1379 N N . GLY A 1 181 ? -6.060 2.777 7.318 1.00 97.81 181 GLY A N 1
ATOM 1380 C CA . GLY A 1 181 ? -5.885 2.285 8.673 1.00 97.81 181 GLY A CA 1
ATOM 1381 C C . GLY A 1 181 ? -6.971 2.868 9.568 1.00 97.81 181 GLY A C 1
ATOM 1382 O O . GLY A 1 181 ? -7.260 4.066 9.490 1.00 97.81 181 GLY A O 1
ATOM 1383 N N . TYR A 1 182 ? -7.547 2.050 10.440 1.00 96.94 182 TYR A N 1
ATOM 1384 C CA . TYR A 1 182 ? -8.547 2.492 11.409 1.00 96.94 182 TYR A CA 1
ATOM 1385 C C . TYR A 1 182 ? -8.367 1.798 12.756 1.00 96.94 182 TYR A C 1
ATOM 1387 O O . TYR A 1 182 ? -7.890 0.661 12.839 1.00 96.94 182 TYR A O 1
ATOM 1395 N N . TRP A 1 183 ? -8.729 2.504 13.822 1.00 95.19 183 TRP A N 1
ATOM 1396 C CA . TRP A 1 183 ? -8.644 1.983 15.181 1.00 95.19 183 TRP A CA 1
ATOM 1397 C C . TRP A 1 183 ? -9.710 0.911 15.414 1.00 95.19 183 TRP A C 1
ATOM 1399 O O . TRP A 1 183 ? -10.869 1.076 15.043 1.00 95.19 183 TRP A O 1
ATOM 1409 N N . SER A 1 184 ? -9.330 -0.221 16.001 1.00 95.19 184 SER A N 1
ATOM 1410 C CA . SER A 1 184 ? -10.218 -1.385 16.105 1.00 95.19 184 SER A CA 1
ATOM 1411 C C . SER A 1 184 ? -11.380 -1.219 17.086 1.00 95.19 184 SER A C 1
ATOM 1413 O O . SER A 1 184 ? -12.341 -1.976 17.005 1.00 95.19 184 SER A O 1
ATOM 1415 N N . ASP A 1 185 ? -11.268 -0.294 18.036 1.00 93.62 185 ASP A N 1
ATOM 1416 C CA . ASP A 1 185 ? -12.233 -0.056 19.111 1.00 93.62 185 ASP A CA 1
ATOM 1417 C C . ASP A 1 185 ? -13.375 0.882 18.697 1.00 93.62 185 ASP A C 1
ATOM 1419 O O . ASP A 1 185 ? -14.522 0.636 19.056 1.00 93.62 185 ASP A O 1
ATOM 1423 N N . ASP A 1 186 ? -13.083 1.929 17.922 1.00 93.12 186 ASP A N 1
ATOM 1424 C CA . ASP A 1 186 ? -14.075 2.938 17.515 1.00 93.12 186 ASP A CA 1
ATOM 1425 C C . ASP A 1 186 ? -14.149 3.181 16.001 1.00 93.12 186 ASP A C 1
ATOM 1427 O O . ASP A 1 186 ? -14.897 4.049 15.555 1.00 93.12 186 ASP A O 1
ATOM 1431 N N . GLN A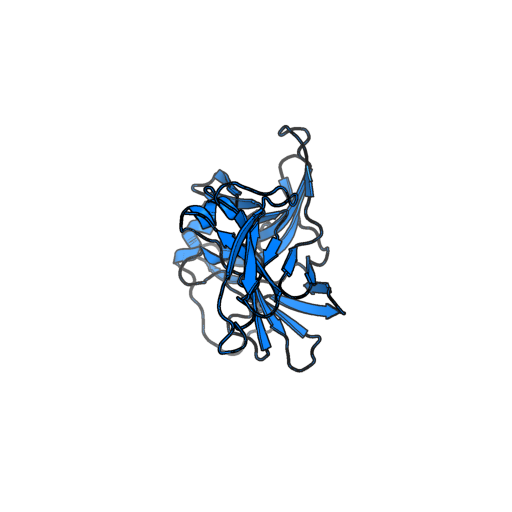 1 187 ? -13.380 2.427 15.209 1.00 94.31 187 GLN A N 1
ATOM 1432 C CA . GLN A 1 187 ? -13.269 2.563 13.752 1.00 94.31 187 GLN A CA 1
ATOM 1433 C C . GLN A 1 187 ? -12.824 3.953 13.283 1.00 94.31 187 GLN A C 1
ATOM 1435 O O . GLN A 1 187 ? -12.955 4.291 12.106 1.00 94.31 187 GLN A O 1
ATOM 1440 N N . SER A 1 188 ? -12.261 4.768 14.178 1.00 93.12 188 SER A N 1
ATOM 1441 C CA . SER A 1 188 ? -11.798 6.096 13.806 1.00 93.12 188 SER A CA 1
ATOM 1442 C C . SER A 1 188 ? -10.593 6.020 12.872 1.00 93.12 188 SER A C 1
ATOM 1444 O O . SER A 1 188 ? -9.730 5.142 12.970 1.00 93.12 188 SER A O 1
ATOM 1446 N N . PHE A 1 189 ? -10.542 6.975 11.948 1.00 94.75 189 PHE A N 1
ATOM 1447 C CA . PHE A 1 189 ? -9.501 7.078 10.936 1.00 94.75 189 PHE A CA 1
ATOM 1448 C C . PHE A 1 189 ? -8.106 7.247 11.557 1.00 94.75 189 PHE A C 1
ATOM 1450 O O . PHE A 1 189 ? -7.893 8.107 12.417 1.00 94.75 189 PHE A O 1
ATOM 1457 N N . PHE A 1 190 ? -7.141 6.465 11.073 1.00 94.81 190 PHE A N 1
ATOM 1458 C CA . PHE A 1 190 ? -5.726 6.599 11.412 1.00 94.81 190 PHE A CA 1
ATOM 1459 C C . PHE A 1 190 ? -4.936 7.245 10.263 1.00 94.81 190 PHE A C 1
ATOM 1461 O O . PHE A 1 190 ? -4.342 8.312 10.444 1.00 94.81 190 PHE A O 1
ATOM 1468 N N . CYS A 1 191 ? -4.949 6.624 9.084 1.00 96.75 191 CYS A N 1
ATOM 1469 C CA . CYS A 1 191 ? -4.289 7.104 7.868 1.00 96.75 191 CYS A CA 1
ATOM 1470 C C . CYS A 1 191 ? -4.894 6.436 6.625 1.00 96.75 191 CYS A C 1
ATOM 1472 O O . CYS A 1 191 ? -5.718 5.530 6.758 1.00 96.75 191 CYS A O 1
ATOM 1474 N N . GLY A 1 192 ? -4.479 6.847 5.427 1.00 97.75 192 GLY A N 1
ATOM 1475 C CA . GLY A 1 192 ? -4.885 6.162 4.207 1.00 97.75 192 GLY A CA 1
ATOM 1476 C C . GLY A 1 192 ? -4.088 6.519 2.962 1.00 97.75 192 GLY A C 1
ATOM 1477 O O . GLY A 1 192 ? -3.293 7.456 2.954 1.00 97.75 192 GLY A O 1
ATOM 1478 N N . ASP A 1 193 ? -4.341 5.761 1.906 1.00 98.44 193 ASP A N 1
ATOM 1479 C CA . ASP A 1 193 ? -3.636 5.778 0.634 1.00 98.44 193 ASP A CA 1
ATOM 1480 C C . ASP A 1 193 ? -4.648 5.706 -0.519 1.00 98.44 193 ASP A C 1
ATOM 1482 O O . ASP A 1 193 ? -5.591 4.906 -0.498 1.00 98.44 193 ASP A O 1
ATOM 1486 N N . VAL A 1 194 ? -4.435 6.526 -1.550 1.00 98.06 194 VAL A N 1
ATOM 1487 C CA . VAL A 1 194 ? -5.196 6.491 -2.812 1.00 98.06 194 VAL A CA 1
ATOM 1488 C C . VAL A 1 194 ? -4.264 6.530 -4.012 1.00 98.06 194 VAL A C 1
ATOM 1490 O O . VAL A 1 194 ? -3.159 7.077 -3.928 1.00 98.06 194 VAL A O 1
ATOM 1493 N N . GLU A 1 195 ? -4.724 5.953 -5.126 1.00 96.00 195 GLU A N 1
ATOM 1494 C CA . GLU A 1 195 ? -4.068 6.023 -6.443 1.00 96.00 195 GLU A CA 1
ATOM 1495 C C . GLU A 1 195 ? -2.593 5.592 -6.394 1.00 96.00 195 GLU A C 1
ATOM 1497 O O . GLU A 1 195 ? -1.723 6.129 -7.084 1.00 96.00 195 GLU A O 1
ATOM 1502 N N . THR A 1 196 ? -2.287 4.660 -5.492 1.00 97.31 196 THR A N 1
ATOM 1503 C CA . THR A 1 196 ? -0.907 4.315 -5.178 1.00 97.31 196 THR A CA 1
ATOM 1504 C C . THR A 1 196 ? -0.343 3.378 -6.228 1.00 97.31 196 THR A C 1
ATOM 1506 O O . THR A 1 196 ? -0.866 2.284 -6.456 1.00 97.31 196 THR A O 1
ATOM 1509 N N . VAL A 1 197 ? 0.785 3.791 -6.802 1.00 96.19 197 VAL A N 1
ATOM 1510 C CA . VAL A 1 197 ? 1.579 2.974 -7.716 1.00 96.19 197 VAL A CA 1
ATOM 1511 C C . VAL A 1 197 ? 2.949 2.739 -7.112 1.00 96.19 197 VAL A C 1
ATOM 1513 O O . VAL A 1 197 ? 3.574 3.628 -6.521 1.00 96.19 197 VAL A O 1
ATOM 1516 N N . PHE A 1 198 ? 3.425 1.520 -7.308 1.00 95.19 198 PHE A N 1
ATOM 1517 C CA . PHE A 1 198 ? 4.745 1.084 -6.931 1.00 95.19 198 PHE A CA 1
ATOM 1518 C C . PHE A 1 198 ? 5.529 0.620 -8.154 1.00 95.19 198 PHE A C 1
ATOM 1520 O O . PHE A 1 198 ? 4.979 0.057 -9.101 1.00 95.19 198 PHE A O 1
ATOM 1527 N N . SER A 1 199 ? 6.838 0.807 -8.097 1.00 88.88 199 SER A N 1
ATOM 1528 C CA . SER A 1 199 ? 7.795 0.327 -9.082 1.00 88.88 199 SER A CA 1
ATOM 1529 C C . SER A 1 199 ? 9.011 -0.230 -8.360 1.00 88.88 199 SER A C 1
ATOM 1531 O O . SER A 1 199 ? 9.513 0.369 -7.418 1.00 88.88 199 SER A O 1
ATOM 1533 N N . GLY A 1 200 ? 9.560 -1.341 -8.829 1.00 75.69 200 GLY A N 1
ATOM 1534 C CA . GLY A 1 200 ? 10.885 -1.803 -8.453 1.00 75.69 200 GLY A CA 1
ATOM 1535 C C . GLY A 1 200 ? 11.935 -0.747 -8.798 1.00 75.69 200 GLY A C 1
ATOM 1536 O O . GLY A 1 200 ? 11.643 0.264 -9.454 1.00 75.69 200 GLY A O 1
ATOM 1537 N N . ALA A 1 201 ? 13.174 -0.985 -8.359 1.00 62.16 201 ALA A N 1
ATOM 1538 C CA . ALA A 1 201 ? 14.310 -0.179 -8.791 1.00 62.16 201 ALA A CA 1
ATOM 1539 C C . ALA A 1 201 ? 14.238 0.014 -10.309 1.00 62.16 201 ALA A C 1
ATOM 1541 O O . ALA A 1 201 ? 13.916 -0.937 -11.026 1.00 62.16 201 ALA A O 1
ATOM 1542 N N . SER A 1 202 ? 14.503 1.233 -10.797 1.00 54.31 202 SER A N 1
ATOM 1543 C CA . SER A 1 202 ? 14.570 1.431 -12.238 1.00 54.31 202 SER A CA 1
ATOM 1544 C C . SER A 1 202 ? 15.641 0.482 -12.756 1.00 54.31 202 SER A C 1
ATOM 1546 O O . SER A 1 202 ? 16.833 0.732 -12.570 1.00 54.31 202 SER A O 1
ATOM 1548 N N . THR A 1 203 ? 15.238 -0.604 -13.405 1.00 49.34 203 THR A N 1
ATOM 1549 C CA . THR A 1 203 ? 16.111 -1.224 -14.377 1.00 49.34 203 THR A CA 1
ATOM 1550 C C . THR A 1 203 ? 16.288 -0.115 -15.389 1.00 49.34 203 THR A C 1
ATOM 1552 O O . THR A 1 203 ? 15.336 0.270 -16.078 1.00 49.34 203 THR A O 1
ATOM 1555 N N . GLY A 1 204 ? 17.473 0.497 -15.420 1.00 47.75 204 GLY A N 1
ATOM 1556 C CA . GLY A 1 204 ? 17.816 1.278 -16.590 1.00 47.75 204 GLY A CA 1
ATOM 1557 C C . GLY A 1 204 ? 17.492 0.418 -17.811 1.00 47.75 204 GLY A C 1
ATOM 1558 O O . GLY A 1 204 ? 17.491 -0.814 -17.743 1.00 47.75 204 GLY A O 1
ATOM 1559 N N . ILE A 1 205 ? 17.280 1.040 -18.964 1.00 52.16 205 ILE A N 1
ATOM 1560 C CA . ILE A 1 205 ? 17.771 0.352 -20.153 1.00 52.16 205 ILE A CA 1
ATOM 1561 C C . ILE A 1 205 ? 19.275 0.306 -19.906 1.00 52.16 205 ILE A C 1
ATOM 1563 O O . ILE A 1 205 ? 19.971 1.290 -20.167 1.00 52.16 205 ILE A O 1
ATOM 1567 N N . GLU A 1 206 ? 19.731 -0.752 -19.228 1.00 44.53 206 GLU A N 1
ATOM 1568 C CA . GLU A 1 206 ? 21.132 -0.929 -18.938 1.00 44.53 206 GLU A CA 1
ATOM 1569 C C . GLU A 1 206 ? 21.814 -0.851 -20.285 1.00 44.53 206 GLU A C 1
ATOM 1571 O O . GLU A 1 206 ? 21.299 -1.320 -21.307 1.00 44.53 206 GLU A O 1
ATOM 1576 N N . THR A 1 207 ? 22.926 -0.132 -20.318 1.00 50.06 207 THR A N 1
ATOM 1577 C CA . THR A 1 207 ? 23.807 -0.116 -21.467 1.00 50.06 207 THR A CA 1
ATOM 1578 C C . THR A 1 207 ? 24.028 -1.573 -21.863 1.00 50.06 207 THR A C 1
ATOM 1580 O O . THR A 1 207 ? 24.849 -2.227 -21.241 1.00 50.06 207 THR A O 1
ATOM 1583 N N . VAL A 1 208 ? 23.309 -2.071 -22.884 1.00 51.66 208 VAL A N 1
ATOM 1584 C CA . VAL A 1 208 ? 23.563 -3.404 -23.461 1.00 51.66 208 VAL A CA 1
ATOM 1585 C C . VAL A 1 208 ? 25.061 -3.453 -23.681 1.00 51.66 208 VAL A C 1
ATOM 1587 O O . VAL A 1 208 ? 25.557 -2.527 -24.328 1.00 51.66 208 VAL A O 1
ATOM 1590 N N . GLU A 1 209 ? 25.790 -4.380 -23.062 1.00 53.25 209 GLU A N 1
ATOM 1591 C CA . GLU A 1 209 ? 27.252 -4.324 -23.062 1.00 53.25 209 GLU A CA 1
ATOM 1592 C C . GLU A 1 209 ? 27.751 -3.963 -24.463 1.00 53.25 209 GLU A C 1
ATOM 1594 O O . GLU A 1 209 ? 27.291 -4.509 -25.473 1.00 53.25 209 GLU A O 1
ATOM 1599 N N . ARG A 1 210 ? 28.612 -2.939 -24.555 1.00 58.22 210 ARG A N 1
ATOM 1600 C CA . ARG A 1 210 ? 29.309 -2.672 -25.813 1.00 58.22 210 ARG A CA 1
ATOM 1601 C C . ARG A 1 210 ? 30.039 -3.975 -26.089 1.00 58.22 210 ARG A C 1
ATOM 1603 O O . ARG A 1 210 ? 30.988 -4.260 -25.368 1.00 58.22 210 ARG A O 1
ATOM 1610 N N . GLY A 1 211 ? 29.576 -4.758 -27.069 1.00 56.47 211 GLY A N 1
ATOM 1611 C CA . GLY A 1 211 ? 30.317 -5.932 -27.517 1.00 56.47 211 GLY A CA 1
ATOM 1612 C C . GLY A 1 211 ? 31.774 -5.504 -27.636 1.00 56.47 211 GLY A C 1
ATOM 1613 O O . GLY A 1 211 ? 32.047 -4.459 -28.244 1.00 56.47 211 GLY A O 1
ATOM 1614 N N . ALA A 1 212 ? 32.656 -6.184 -26.900 1.00 53.84 212 ALA A N 1
ATOM 1615 C CA . ALA A 1 212 ? 34.016 -5.715 -26.683 1.00 53.84 212 ALA A CA 1
ATOM 1616 C C . ALA A 1 212 ? 34.644 -5.304 -28.030 1.00 53.84 212 ALA A C 1
ATOM 1618 O O . ALA A 1 212 ? 34.502 -6.009 -29.026 1.00 53.84 212 ALA A O 1
ATOM 1619 N N . ASN A 1 213 ? 35.307 -4.142 -28.059 1.00 64.25 213 ASN A N 1
ATOM 1620 C CA . ASN A 1 213 ? 36.084 -3.612 -29.195 1.00 64.25 213 ASN A CA 1
ATOM 1621 C C . ASN A 1 213 ? 35.352 -2.875 -30.341 1.00 64.25 213 ASN A C 1
ATOM 1623 O O . ASN A 1 213 ? 35.998 -2.529 -31.328 1.00 64.25 213 ASN A O 1
ATOM 1627 N N . LYS A 1 214 ? 34.061 -2.523 -30.247 1.00 75.44 214 LYS A N 1
ATOM 1628 C CA . LYS A 1 214 ? 33.425 -1.718 -31.322 1.00 75.44 214 LYS A CA 1
ATOM 1629 C C . LYS A 1 214 ? 33.825 -0.238 -31.296 1.00 75.44 214 LYS A C 1
ATOM 1631 O O . LYS A 1 214 ? 33.327 0.490 -30.440 1.00 75.44 214 LYS A O 1
ATOM 1636 N N . GLN A 1 215 ? 34.660 0.254 -32.217 1.00 84.75 215 GLN A N 1
ATOM 1637 C CA . GLN A 1 215 ? 35.020 1.684 -32.330 1.00 84.75 215 GLN A CA 1
ATOM 1638 C C . GLN A 1 215 ? 33.789 2.569 -32.603 1.00 84.75 215 GLN A C 1
ATOM 1640 O O . GLN A 1 215 ? 33.004 2.275 -33.501 1.00 84.75 215 GLN A O 1
ATOM 1645 N N . VAL A 1 216 ? 33.627 3.656 -31.840 1.00 87.50 216 VAL A N 1
ATOM 1646 C CA . VAL A 1 216 ? 32.553 4.646 -32.045 1.00 87.50 216 VAL A CA 1
ATOM 1647 C C . VAL A 1 216 ? 32.969 5.615 -33.149 1.00 87.50 216 VAL A C 1
ATOM 1649 O O . VAL A 1 216 ? 34.075 6.148 -33.106 1.00 87.50 216 VAL A O 1
ATOM 1652 N N . VAL A 1 217 ? 32.082 5.848 -34.119 1.00 92.38 217 VAL A N 1
ATOM 1653 C CA . VAL A 1 217 ? 32.302 6.773 -35.249 1.00 92.38 217 VAL A CA 1
ATOM 1654 C C . VAL A 1 217 ? 31.258 7.886 -35.327 1.00 92.38 217 VAL A C 1
ATOM 1656 O O . VAL A 1 217 ? 31.375 8.775 -36.163 1.00 92.38 217 VAL A O 1
ATOM 1659 N N . GLY A 1 218 ? 30.236 7.866 -34.470 1.00 90.62 218 GLY A N 1
ATOM 1660 C CA . GLY A 1 218 ? 29.265 8.951 -34.401 1.00 90.62 218 GLY A CA 1
ATOM 1661 C C . GLY A 1 218 ? 28.319 8.834 -33.217 1.00 90.62 218 GLY A C 1
ATOM 1662 O O . GLY A 1 218 ? 27.967 7.735 -32.790 1.00 90.62 218 GLY A O 1
ATOM 1663 N N . GLU A 1 219 ? 27.883 9.985 -32.719 1.00 92.94 219 GLU A N 1
ATOM 1664 C CA . GLU A 1 219 ? 26.840 10.098 -31.707 1.00 92.94 219 GLU A CA 1
ATOM 1665 C C . GLU A 1 219 ? 25.803 11.115 -32.177 1.00 92.94 219 GLU A C 1
ATOM 1667 O O . GLU A 1 219 ? 26.147 12.210 -32.618 1.00 92.94 219 GLU A O 1
ATOM 1672 N N . THR A 1 220 ? 24.530 10.750 -32.087 1.00 95.00 220 THR A N 1
ATOM 1673 C CA . THR A 1 220 ? 23.397 11.636 -32.375 1.00 95.00 220 THR A CA 1
ATOM 1674 C C . THR A 1 220 ? 22.410 11.575 -31.223 1.00 95.00 220 THR A C 1
ATOM 1676 O O . THR A 1 220 ? 22.292 10.552 -30.549 1.00 95.00 220 THR A O 1
ATOM 1679 N N . TYR A 1 221 ? 21.723 12.683 -30.973 1.00 94.00 221 TYR A N 1
ATOM 1680 C CA . TYR A 1 221 ? 20.748 12.799 -29.897 1.00 94.00 221 TYR A CA 1
ATOM 1681 C C . TYR A 1 221 ? 19.372 13.028 -30.499 1.00 94.00 221 TYR A C 1
ATOM 1683 O O . TYR A 1 221 ? 19.258 13.719 -31.507 1.00 94.00 221 TYR A O 1
ATOM 1691 N N . PHE A 1 222 ? 18.341 12.469 -29.880 1.00 93.69 222 PHE A N 1
ATOM 1692 C CA . PHE A 1 222 ? 16.953 12.641 -30.281 1.00 93.69 222 PHE A CA 1
ATOM 1693 C C . PHE A 1 222 ? 16.093 12.968 -29.063 1.00 93.69 222 PHE A C 1
ATOM 1695 O O . PHE A 1 222 ? 16.387 12.513 -27.954 1.00 93.69 222 PHE A O 1
ATOM 1702 N N . ASP A 1 223 ? 15.033 13.748 -29.258 1.00 92.44 223 ASP A N 1
ATOM 1703 C CA . ASP A 1 223 ? 13.970 13.847 -28.259 1.00 92.44 223 ASP A CA 1
ATOM 1704 C C . ASP A 1 223 ? 13.148 12.544 -28.198 1.00 92.44 223 ASP A C 1
ATOM 1706 O O . ASP A 1 223 ? 13.350 11.608 -28.977 1.00 92.44 223 ASP A O 1
ATOM 1710 N N . LEU A 1 224 ? 12.204 12.468 -27.258 1.00 90.62 224 LEU A N 1
ATOM 1711 C CA . LEU A 1 224 ? 11.345 11.289 -27.084 1.00 90.62 224 LEU A CA 1
ATOM 1712 C C . LEU A 1 224 ? 10.360 11.070 -28.245 1.00 90.62 224 LEU A C 1
ATOM 1714 O O . LEU A 1 224 ? 9.758 10.006 -28.336 1.00 90.62 224 LEU A O 1
ATOM 1718 N N . SER A 1 225 ? 10.203 12.058 -29.132 1.00 90.62 225 SER A N 1
ATOM 1719 C CA . SER A 1 225 ? 9.416 11.954 -30.366 1.00 90.62 225 SER A CA 1
ATOM 1720 C C . SER A 1 225 ? 10.268 11.540 -31.576 1.00 90.62 225 SER A C 1
ATOM 1722 O O . SER A 1 225 ? 9.743 11.446 -32.683 1.00 90.62 225 SER A O 1
ATOM 1724 N N . GLY A 1 226 ? 11.573 11.303 -31.394 1.00 88.69 226 GLY A N 1
ATOM 1725 C CA . GLY A 1 226 ? 12.492 10.902 -32.458 1.00 88.69 226 GLY A CA 1
ATOM 1726 C C . GLY A 1 226 ? 13.032 12.056 -33.309 1.00 88.69 226 GLY A C 1
ATOM 1727 O O . GLY A 1 226 ? 13.628 11.803 -34.355 1.00 88.69 226 GLY A O 1
ATOM 1728 N N . ARG A 1 227 ? 12.864 13.321 -32.900 1.00 93.44 227 ARG A N 1
ATOM 1729 C CA . ARG A 1 227 ? 13.462 14.463 -33.612 1.00 93.44 227 ARG A CA 1
ATOM 1730 C C . ARG A 1 227 ? 14.922 14.605 -33.228 1.00 93.44 227 ARG A C 1
ATOM 1732 O O . ARG A 1 227 ? 15.250 14.622 -32.043 1.00 93.44 227 ARG A O 1
ATOM 1739 N N . GLN A 1 228 ? 15.794 14.744 -34.222 1.00 95.44 228 GLN A N 1
ATOM 1740 C CA . GLN A 1 228 ? 17.221 14.920 -33.981 1.00 95.44 228 GLN A CA 1
ATOM 1741 C C . GLN A 1 228 ? 17.497 16.256 -33.275 1.00 95.44 228 GLN A C 1
ATOM 1743 O O . GLN A 1 228 ? 17.036 17.315 -33.695 1.00 95.44 228 GLN A O 1
ATOM 1748 N N . LEU A 1 229 ? 18.290 16.192 -32.214 1.00 92.44 229 LEU A N 1
ATOM 1749 C CA . LEU A 1 229 ? 18.757 17.317 -31.422 1.00 92.44 229 LEU A CA 1
ATOM 1750 C C . LEU A 1 229 ? 20.195 17.664 -31.819 1.00 92.44 229 LEU A C 1
ATOM 1752 O O . LEU A 1 229 ? 21.023 16.780 -32.044 1.00 92.44 229 LEU A O 1
ATOM 1756 N N . SER A 1 230 ? 20.518 18.957 -31.842 1.00 91.31 230 SER A N 1
ATOM 1757 C CA . SER A 1 230 ? 21.894 19.431 -32.058 1.00 91.31 230 SER A CA 1
ATOM 1758 C C . SER A 1 230 ? 22.829 19.062 -30.900 1.00 91.31 230 SER A C 1
ATOM 1760 O O . SER A 1 230 ? 24.025 18.873 -31.099 1.00 91.31 230 SER A O 1
ATOM 1762 N N . LYS A 1 231 ? 22.273 18.942 -29.691 1.00 88.19 231 LYS A N 1
ATOM 1763 C CA . LYS A 1 231 ? 22.910 18.428 -28.475 1.00 88.19 231 LYS A CA 1
ATOM 1764 C C . LYS A 1 231 ? 21.832 17.967 -27.498 1.00 88.19 231 LYS A C 1
ATOM 1766 O O . LYS A 1 231 ? 20.702 18.450 -27.560 1.00 88.19 231 LYS A O 1
ATOM 1771 N N . ALA A 1 232 ? 22.176 17.090 -26.562 1.00 85.75 232 ALA A N 1
ATOM 1772 C CA . ALA A 1 232 ? 21.280 16.810 -25.447 1.00 85.75 232 ALA A CA 1
ATOM 1773 C C . ALA A 1 232 ? 21.175 18.026 -24.510 1.00 85.75 232 ALA A C 1
ATOM 1775 O O . ALA A 1 232 ? 22.186 18.618 -24.129 1.00 85.75 232 ALA A O 1
ATOM 1776 N N . GLY A 1 233 ? 19.944 18.406 -24.166 1.00 82.31 233 GLY A N 1
ATOM 1777 C CA . GLY A 1 233 ? 19.651 19.381 -23.113 1.00 82.31 233 GLY A CA 1
ATOM 1778 C C . GLY A 1 233 ? 19.504 18.715 -21.742 1.00 82.31 233 GLY A C 1
ATOM 1779 O O . GLY A 1 233 ? 19.771 17.524 -21.593 1.00 82.31 233 GLY A O 1
ATOM 1780 N N . LYS A 1 234 ? 19.037 19.480 -20.748 1.00 85.94 234 LYS A N 1
ATOM 1781 C CA . LYS A 1 234 ? 18.622 18.926 -19.451 1.00 85.94 234 LYS A CA 1
ATOM 1782 C C . LYS A 1 234 ? 17.417 18.001 -19.637 1.00 85.94 234 LYS A C 1
ATOM 1784 O O . LYS A 1 234 ? 16.502 18.340 -20.385 1.00 85.94 234 LYS A O 1
ATOM 1789 N N . GLY A 1 235 ? 17.401 16.866 -18.940 1.00 83.38 235 GLY A N 1
ATOM 1790 C CA . GLY A 1 235 ? 16.313 15.884 -19.019 1.00 83.38 235 GLY A CA 1
ATOM 1791 C C . GLY A 1 235 ? 16.628 14.675 -19.906 1.00 83.38 235 GLY A C 1
ATOM 1792 O O . GLY A 1 235 ? 17.790 14.319 -20.103 1.00 83.38 235 GLY A O 1
ATOM 1793 N N . VAL A 1 236 ? 15.584 13.989 -20.385 1.00 90.06 236 VAL A N 1
ATOM 1794 C CA . VAL A 1 236 ? 15.703 12.703 -21.096 1.00 90.06 236 VAL A CA 1
ATOM 1795 C C . VAL A 1 236 ? 15.854 12.913 -22.605 1.00 90.06 236 VAL A C 1
ATOM 1797 O O . VAL A 1 236 ? 15.029 13.575 -23.228 1.00 90.06 236 VAL A O 1
ATOM 1800 N N . ALA A 1 237 ? 16.864 12.280 -23.200 1.00 92.00 237 ALA A N 1
ATOM 1801 C CA . ALA A 1 237 ? 17.052 12.158 -24.644 1.00 92.00 237 ALA A CA 1
ATOM 1802 C C . ALA A 1 237 ? 17.373 10.702 -25.026 1.00 92.00 237 ALA A C 1
ATOM 1804 O O . ALA A 1 237 ? 17.753 9.886 -24.182 1.00 92.00 237 ALA A O 1
ATOM 1805 N N . ILE A 1 238 ? 17.263 10.374 -26.310 1.00 92.38 238 ILE A N 1
ATOM 1806 C CA . ILE A 1 238 ? 17.755 9.116 -26.880 1.00 92.38 238 ILE A CA 1
ATOM 1807 C C . ILE A 1 238 ? 19.107 9.408 -27.532 1.00 92.38 238 ILE A C 1
ATOM 1809 O O . ILE A 1 238 ? 19.190 10.216 -28.453 1.00 92.38 238 ILE A O 1
ATOM 1813 N N . LYS A 1 239 ? 20.178 8.762 -27.071 1.00 91.44 239 LYS A N 1
ATOM 1814 C CA . LYS A 1 239 ? 21.506 8.829 -27.689 1.00 91.44 239 LYS A CA 1
ATOM 1815 C C . LYS A 1 239 ? 21.698 7.624 -28.602 1.00 91.44 239 LYS A C 1
ATOM 1817 O O . LYS A 1 239 ? 21.700 6.490 -28.135 1.00 91.44 239 LYS A O 1
ATOM 1822 N N . SER A 1 240 ? 21.891 7.868 -29.889 1.00 90.88 240 SER A N 1
ATOM 1823 C CA . SER A 1 240 ? 22.225 6.853 -30.885 1.00 90.88 240 SER A CA 1
ATOM 1824 C C . SER A 1 240 ? 23.726 6.879 -31.173 1.00 90.88 240 SER A C 1
ATOM 1826 O O . SER A 1 240 ? 24.284 7.918 -31.526 1.00 90.88 240 SER A O 1
ATOM 1828 N N . ILE A 1 241 ? 24.384 5.739 -30.984 1.00 89.81 241 ILE A N 1
ATOM 1829 C CA . ILE A 1 241 ? 25.825 5.531 -31.137 1.00 89.81 241 ILE A CA 1
ATOM 1830 C C . ILE A 1 241 ? 26.043 4.699 -32.396 1.00 89.81 241 ILE A C 1
ATOM 1832 O O . ILE A 1 241 ? 25.607 3.549 -32.453 1.00 89.81 241 ILE A O 1
ATOM 1836 N N . LYS A 1 242 ? 26.735 5.263 -33.385 1.00 90.62 242 LYS A N 1
ATOM 1837 C CA . LYS A 1 242 ? 27.148 4.566 -34.604 1.00 90.62 242 LYS A CA 1
ATOM 1838 C C . LYS A 1 242 ? 28.551 3.999 -34.422 1.00 90.62 242 LYS A C 1
ATOM 1840 O O . LYS A 1 242 ? 29.464 4.712 -33.994 1.00 90.62 242 LYS A O 1
ATOM 1845 N N . PHE A 1 243 ? 28.729 2.733 -34.769 1.00 89.94 243 PHE A N 1
ATOM 1846 C CA . PHE A 1 243 ? 30.010 2.037 -34.722 1.00 89.94 243 PHE A CA 1
ATOM 1847 C C . PHE A 1 243 ? 30.649 1.927 -36.112 1.00 89.94 243 PHE A C 1
ATOM 1849 O O . PHE A 1 243 ? 29.973 2.037 -37.136 1.00 89.94 243 PHE A O 1
ATOM 1856 N N . ALA A 1 244 ? 31.969 1.727 -36.145 1.00 89.94 244 ALA A N 1
ATOM 1857 C CA . ALA A 1 244 ? 32.744 1.606 -37.383 1.00 89.94 244 ALA A CA 1
ATOM 1858 C C . ALA A 1 244 ? 32.306 0.421 -38.261 1.00 89.94 244 ALA A C 1
ATOM 1860 O O . ALA A 1 244 ? 32.413 0.491 -39.480 1.00 89.94 244 ALA A O 1
ATOM 1861 N N . ASP A 1 245 ? 31.761 -0.634 -37.651 1.00 86.50 245 ASP A N 1
ATOM 1862 C CA . ASP A 1 245 ? 31.197 -1.804 -38.339 1.00 86.50 245 ASP A CA 1
ATOM 1863 C C . ASP A 1 245 ? 29.815 -1.538 -38.976 1.00 86.50 245 ASP A C 1
ATOM 1865 O O . ASP A 1 245 ? 29.168 -2.456 -39.473 1.00 86.50 245 ASP A O 1
ATOM 1869 N N . GLY A 1 246 ? 29.340 -0.288 -38.941 1.00 85.50 246 GLY A N 1
ATOM 1870 C CA . GLY A 1 246 ? 28.048 0.127 -39.482 1.00 85.50 246 GLY A CA 1
ATOM 1871 C C . GLY A 1 246 ? 26.860 -0.130 -38.554 1.00 85.50 246 GLY A C 1
ATOM 1872 O O . GLY A 1 246 ? 25.759 0.330 -38.856 1.00 85.50 246 GLY A O 1
ATOM 1873 N N . THR A 1 247 ? 27.059 -0.806 -37.418 1.00 86.88 247 THR A N 1
ATOM 1874 C CA . THR A 1 247 ? 25.983 -1.049 -36.450 1.00 86.88 247 THR A CA 1
ATOM 1875 C C . THR A 1 247 ? 25.666 0.203 -35.634 1.00 86.88 247 THR A C 1
ATOM 1877 O O . THR A 1 247 ? 26.517 1.069 -35.422 1.00 86.88 247 THR A O 1
ATOM 1880 N N . THR A 1 248 ? 24.425 0.294 -35.157 1.00 87.25 248 THR A N 1
ATOM 1881 C CA . THR A 1 248 ? 23.940 1.419 -34.352 1.00 87.25 248 THR A CA 1
ATOM 1882 C C . THR A 1 248 ? 23.325 0.904 -33.059 1.00 87.25 248 THR A C 1
ATOM 1884 O O . THR A 1 248 ? 22.613 -0.099 -33.065 1.00 87.25 248 THR A O 1
ATOM 1887 N N . LYS A 1 249 ? 23.577 1.602 -31.951 1.00 84.06 249 LYS A N 1
ATOM 1888 C CA . LYS A 1 249 ? 22.968 1.326 -30.649 1.00 84.06 249 LYS A CA 1
ATOM 1889 C C . LYS A 1 249 ? 22.302 2.578 -30.095 1.00 84.06 249 LYS A C 1
ATOM 1891 O O . LYS A 1 249 ? 22.965 3.597 -29.928 1.00 84.06 249 LYS A O 1
ATOM 1896 N N . SER A 1 250 ? 21.033 2.467 -29.721 1.00 86.19 250 SER A N 1
ATOM 1897 C CA . SER A 1 250 ? 20.296 3.533 -29.038 1.00 86.19 250 SER A CA 1
ATOM 1898 C C . SER A 1 250 ? 20.284 3.293 -27.531 1.00 86.19 250 SER A C 1
ATOM 1900 O O . SER A 1 250 ? 20.015 2.183 -27.077 1.00 86.19 250 SER A O 1
ATOM 1902 N N . VAL A 1 251 ? 20.584 4.327 -26.748 1.00 83.31 251 VAL A N 1
ATOM 1903 C CA . VAL A 1 251 ? 20.541 4.305 -25.281 1.00 83.31 251 VAL A CA 1
ATOM 1904 C C . VAL A 1 251 ? 19.785 5.514 -24.751 1.00 83.31 251 VAL A C 1
ATOM 1906 O O . VAL A 1 251 ? 19.807 6.591 -25.347 1.00 83.31 251 VAL A O 1
ATOM 1909 N N . LYS A 1 252 ? 19.148 5.356 -23.592 1.00 86.50 252 LYS A N 1
ATOM 1910 C CA . LYS A 1 252 ? 18.645 6.492 -22.817 1.00 86.50 252 LYS A CA 1
ATOM 1911 C C . LYS A 1 252 ? 19.827 7.370 -22.389 1.00 86.50 252 LYS A C 1
ATOM 1913 O O . LYS A 1 252 ? 20.822 6.865 -21.877 1.00 86.50 252 LYS A O 1
ATOM 1918 N N . TYR A 1 253 ? 19.700 8.679 -22.570 1.00 85.38 253 TYR A N 1
ATOM 1919 C CA . TYR A 1 253 ? 20.639 9.688 -22.091 1.00 85.38 253 TYR A CA 1
ATOM 1920 C C . TYR A 1 253 ? 19.915 10.648 -21.147 1.00 85.38 253 TYR A C 1
ATOM 1922 O O . TYR A 1 253 ? 18.827 11.123 -21.464 1.00 85.38 253 TYR A O 1
ATOM 1930 N N . ILE A 1 254 ? 20.515 10.930 -19.990 1.00 85.62 254 ILE A N 1
ATOM 1931 C CA . ILE A 1 254 ? 20.019 11.928 -19.038 1.00 85.62 254 ILE A CA 1
ATOM 1932 C C . ILE A 1 254 ? 21.026 13.071 -18.989 1.00 85.62 254 ILE A C 1
ATOM 1934 O O . ILE A 1 254 ? 22.123 12.903 -18.454 1.00 85.62 254 ILE A O 1
ATOM 1938 N N . GLY A 1 255 ? 20.666 14.216 -19.566 1.00 79.69 255 GLY A N 1
ATOM 1939 C CA . GLY A 1 255 ? 21.467 15.431 -19.465 1.00 79.69 255 GLY A CA 1
ATOM 1940 C C . GLY A 1 255 ? 21.269 16.088 -18.102 1.00 79.69 255 GLY A C 1
ATOM 1941 O O . GLY A 1 255 ? 20.126 16.282 -17.677 1.00 79.69 255 GLY A O 1
ATOM 1942 N N . LYS A 1 256 ? 22.379 16.397 -17.424 1.00 74.38 256 LYS A N 1
ATOM 1943 C CA . LYS A 1 256 ? 22.409 17.136 -16.152 1.00 74.38 256 LYS A CA 1
ATOM 1944 C C . LYS A 1 256 ? 22.402 18.648 -16.392 1.00 74.38 256 LYS A C 1
ATOM 1946 O O . LYS A 1 256 ? 23.039 19.083 -17.376 1.00 74.38 256 LYS A O 1
#

Sequence (256 aa):
MKKLLLLALVAFFGVSAQAQDKPEVITEKPAGTETVYKRVSGKMFAIQNGKLSIFDIAKLAENDQPAGDLTVITAADGKTVYLKYVLSYASYIKDDKAGGWVKGTKNGNTITVPAGQYILYGQFEDGEYGIRVGYLELKGKNFEVLNDDITFTIDGNTAVLNGTIMEGESQEDLKLKMLGGYWSDDQSFFCGDVETVFSGASTGIETVERGANKQVVGETYFDLSGRQLSKAGKGVAIKSIKFADGTTKSVKYIGK

Foldseek 3Di:
DVVLVQLVPFDDDPDDPDDPPDADFAPDDDDADKDWWFWQFWWKWAQDPNDTDIDTQNVCVVVVRHFGIWMWGQHPVNWKIKIWCPHRVCRVRPPSQQGTIFIWTDDPQKTWTFWFHFSHWGDTPVGTKGKTKAKWWDDPNATDGDRGIWMWGHDPFKIWGPDWDFDDDDPVPTTTIWTFIAIGPPRHGGMTIGRIMTGHDPPFVPPPPPPPPFAWDDKWKADPVRHTDPDDDAAWIWIWTATPVRDIDIHIDHDD

Radius of gyration: 23.19 Å; chains: 1; bounding box: 57×43×68 Å

Secondary structure (DSSP, 8-state):
-HHHHHGGG-----SS---TTSPP-B-SPPSSEEEEEEEEEEEEEEEETTEEEEEEHHHHHHTT-PPPPEEEEEPTTSSEEEEE-SSTGGGGSGGGTT--BEEEEEETTEEEE-TT-EEEEEEETTEEEEEEEEEEEEETTEEEE--PPEEEEEETTEEEE-S-EEE-SSSSS-EEEEEEEEETTT--EEEEEEEEEEE-S----------TT--EEEEEEE-TT-PEESS--SEEEEEEEEETTS-EEEEEEEE-

Organism: Prevotella intermedia (NCBI:txid28131)